Protein AF-A0A6L3SUK5-F1 (afdb_monomer_lite)

Sequence (302 aa):
MTASARHSASTTRTETTKRRVFPIEEVLRWAIRDELPKRRLDPSITQAPSLPSVHPMWGNGLFTRVDNWSREPGMPLALGECHPDAEVIEAEIRNLDAEALDLAPYQIGHGLGPQCEVERISRLVRRDVIAWLITYAKKGGRPDLGEHVMCEPALSANGKVTVWRTVSTLCGTDLHGKPLFITSDKVAVSKGDARDTGLFCKLHWTRNADDVAEDRARYAVWHAALAHLTERLSGLSSVEVRAPIAPATPWISQPTPPAALQRLIPANDTDLPPARHPAQRPRPRPASAVRHIDPATYPLVA

Radius of gyration: 35.48 Å; chains: 1; bounding box: 90×48×146 Å

Organism: NCBI:txid553447

Foldseek 3Di:
DDDDDDPDPPPPPPPQQDFAEDALLQVLLCLLAQFQVLPPDDDACLPPDPDPPQDVVNVVCPPPPPCPPPDDVPDPRPNDHGDPLSVVLRVCLVVDDLVPQDLPVQPLLVPQDPPAPLVVLLVVLSVCQSVLSSVCSNSVHAQDLDDDFDKDWDADPVRHRWKKAWDWDFPAADPVRHTDTDTDIDTDPDDDDPPPPGIDTDIDGPGHSNNSSNSSSNRLSNLSSSQVVLVVSCPRRRHNYDHHPDDNHPPVPPPPPPPDDPDPPPPPVVPDDPPPPPPPDPDPDPPDDPPPDDPVVDDPDD

pLDDT: mean 79.74, std 19.2, range [41.03, 98.19]

Structure (mmCIF, N/CA/C/O backbone):
data_AF-A0A6L3SUK5-F1
#
_entry.id   AF-A0A6L3SUK5-F1
#
loop_
_atom_site.group_PDB
_atom_site.id
_atom_site.type_symbol
_atom_site.label_atom_id
_atom_site.label_alt_id
_atom_site.label_comp_id
_atom_site.label_asym_id
_atom_site.label_entity_id
_atom_site.label_seq_id
_atom_site.pdbx_PDB_ins_code
_atom_site.Cartn_x
_atom_site.Cartn_y
_atom_site.Cartn_z
_atom_site.occupancy
_atom_site.B_iso_or_equiv
_atom_site.auth_seq_id
_atom_site.auth_comp_id
_atom_site.auth_asym_id
_atom_site.auth_atom_id
_atom_site.pdbx_PDB_model_num
ATOM 1 N N . MET A 1 1 ? -35.930 -4.548 70.909 1.00 49.59 1 MET A N 1
ATOM 2 C CA . MET A 1 1 ? -36.029 -3.488 69.884 1.00 49.59 1 MET A CA 1
ATOM 3 C C . MET A 1 1 ? -34.967 -3.756 68.828 1.00 49.59 1 MET A C 1
ATOM 5 O O . MET A 1 1 ? -33.811 -3.428 69.044 1.00 49.59 1 MET A O 1
ATOM 9 N N . THR A 1 2 ? -35.325 -4.445 67.748 1.00 47.69 2 THR A N 1
ATOM 10 C CA . THR A 1 2 ? -34.415 -4.842 66.661 1.00 47.69 2 THR A CA 1
ATOM 11 C C . THR A 1 2 ? -34.837 -4.104 65.394 1.00 47.69 2 THR A C 1
ATOM 13 O O . THR A 1 2 ? -35.912 -4.346 64.851 1.00 47.69 2 THR A O 1
ATOM 16 N N . ALA A 1 3 ? -34.022 -3.138 64.970 1.00 51.78 3 ALA A N 1
ATOM 17 C CA . ALA A 1 3 ? -34.269 -2.335 63.780 1.00 51.78 3 ALA A CA 1
ATOM 18 C C . ALA A 1 3 ? -33.942 -3.158 62.525 1.00 51.78 3 ALA A C 1
ATOM 20 O O . ALA A 1 3 ? -32.798 -3.544 62.296 1.00 51.78 3 ALA A O 1
ATOM 21 N N . SER A 1 4 ? -34.971 -3.453 61.733 1.00 54.56 4 SER A N 1
ATOM 22 C CA . SER A 1 4 ? -34.876 -4.185 60.472 1.00 54.56 4 SER A CA 1
ATOM 23 C C . SER A 1 4 ? -34.522 -3.206 59.347 1.00 54.56 4 SER A C 1
ATOM 25 O O . SER A 1 4 ? -35.331 -2.353 58.976 1.00 54.56 4 SER A O 1
ATOM 27 N N . ALA A 1 5 ? -33.289 -3.286 58.845 1.00 63.47 5 ALA A N 1
ATOM 28 C CA . ALA A 1 5 ? -32.809 -2.475 57.732 1.00 63.47 5 ALA A CA 1
ATOM 29 C C . ALA A 1 5 ? -33.405 -2.994 56.414 1.00 63.47 5 ALA A C 1
ATOM 31 O O . ALA A 1 5 ? -33.097 -4.097 55.966 1.00 63.47 5 ALA A O 1
ATOM 32 N N . ARG A 1 6 ? -34.276 -2.197 55.787 1.00 57.47 6 ARG A N 1
ATOM 33 C CA . ARG A 1 6 ? -34.819 -2.479 54.453 1.00 57.47 6 ARG A CA 1
ATOM 34 C C . ARG A 1 6 ? -33.736 -2.203 53.412 1.00 57.47 6 ARG A C 1
ATOM 36 O O . ARG A 1 6 ? -33.356 -1.054 53.205 1.00 57.47 6 ARG A O 1
ATOM 43 N N . HIS A 1 7 ? -33.241 -3.250 52.762 1.00 60.38 7 HIS A N 1
ATOM 44 C CA . HIS A 1 7 ? -32.399 -3.117 51.580 1.00 60.38 7 HIS A CA 1
ATOM 45 C C . HIS A 1 7 ? -33.249 -2.615 50.410 1.00 60.38 7 HIS A C 1
ATOM 47 O O . HIS A 1 7 ? -34.058 -3.351 49.848 1.00 60.38 7 HIS A O 1
ATOM 53 N N . SER A 1 8 ? -33.082 -1.339 50.065 1.00 66.50 8 SER A N 1
ATOM 54 C CA . SER A 1 8 ? -33.604 -0.763 48.829 1.00 66.50 8 SER A CA 1
ATOM 55 C C . SER A 1 8 ? -32.877 -1.403 47.648 1.00 66.50 8 SER A C 1
ATOM 57 O O . SER A 1 8 ? -31.735 -1.058 47.350 1.00 66.50 8 SER A O 1
ATOM 59 N N . ALA A 1 9 ? -33.531 -2.361 46.993 1.00 59.72 9 ALA A N 1
ATOM 60 C CA . ALA A 1 9 ? -33.071 -2.933 45.738 1.00 59.72 9 ALA A CA 1
ATOM 61 C C . ALA A 1 9 ? -33.154 -1.856 44.645 1.00 59.72 9 ALA A C 1
ATOM 63 O O . ALA A 1 9 ? -34.213 -1.614 44.062 1.00 59.72 9 ALA A O 1
ATOM 64 N N . SER A 1 10 ? -32.037 -1.166 44.408 1.00 63.09 10 SER A N 1
ATOM 65 C CA . SER A 1 10 ? -31.899 -0.239 43.289 1.00 63.09 10 SER A CA 1
ATOM 66 C C . SER A 1 10 ? -31.970 -1.054 42.001 1.00 63.09 10 SER A C 1
ATOM 68 O O . SER A 1 10 ? -31.046 -1.787 41.658 1.00 63.09 10 SER A O 1
ATOM 70 N N . THR A 1 11 ? -33.120 -0.997 41.335 1.00 57.16 11 THR A N 1
ATOM 71 C CA . THR A 1 11 ? -33.337 -1.665 40.053 1.00 57.16 11 THR A CA 1
ATOM 72 C C . THR A 1 11 ? -32.641 -0.823 38.990 1.00 57.16 11 THR A C 1
ATOM 74 O O . THR A 1 11 ? -33.229 0.099 38.429 1.00 57.16 11 THR A O 1
ATOM 77 N N . THR A 1 12 ? -31.354 -1.082 38.760 1.00 61.41 12 THR A N 1
ATOM 78 C CA . THR A 1 12 ? -30.605 -0.515 37.638 1.00 61.41 12 THR A CA 1
ATOM 79 C C . THR A 1 12 ? -31.211 -1.048 36.348 1.00 61.41 12 THR A C 1
ATOM 81 O O . THR A 1 12 ? -30.966 -2.174 35.923 1.00 61.41 12 THR A O 1
ATOM 84 N N . ARG A 1 13 ? -32.070 -0.228 35.741 1.00 51.50 13 ARG A N 1
ATOM 85 C CA . ARG A 1 13 ? -32.625 -0.457 34.414 1.00 51.50 13 ARG A CA 1
ATOM 86 C C . ARG A 1 13 ? -31.457 -0.446 33.429 1.00 51.50 13 ARG A C 1
ATOM 88 O O . ARG A 1 13 ? -30.906 0.609 33.134 1.00 51.50 13 ARG A O 1
ATOM 95 N N . THR A 1 14 ? -31.053 -1.624 32.969 1.00 58.78 14 THR A N 1
ATOM 96 C CA . THR A 1 14 ? -30.101 -1.810 31.874 1.00 58.78 14 THR A CA 1
ATOM 97 C C . THR A 1 14 ? -30.745 -1.289 30.594 1.00 58.78 14 THR A C 1
ATOM 99 O O . THR A 1 14 ? -31.379 -2.027 29.842 1.00 58.78 14 THR A O 1
ATOM 102 N N . GLU A 1 15 ? -30.639 0.018 30.361 1.00 68.38 15 GLU A N 1
ATOM 103 C CA . GLU A 1 15 ? -30.854 0.576 29.033 1.00 68.38 15 GLU A CA 1
ATOM 104 C C . GLU A 1 15 ? -29.793 -0.025 28.116 1.00 68.38 15 GLU A C 1
ATOM 106 O O . GLU A 1 15 ? -28.606 0.279 28.206 1.00 68.38 15 GLU A O 1
ATOM 111 N N . THR A 1 16 ? -30.216 -0.947 27.257 1.00 72.00 16 THR A N 1
ATOM 112 C CA . THR A 1 16 ? -29.377 -1.479 26.192 1.00 72.00 16 THR A CA 1
ATOM 113 C C . THR A 1 16 ? -29.180 -0.369 25.170 1.00 72.00 16 THR A C 1
ATOM 115 O O . THR A 1 16 ? -29.985 -0.206 24.248 1.00 72.00 16 THR A O 1
ATOM 118 N N . THR A 1 17 ? -28.144 0.442 25.359 1.00 78.31 17 THR A N 1
ATOM 119 C CA . THR A 1 17 ? -27.758 1.475 24.403 1.00 78.31 17 THR A CA 1
ATOM 120 C C . THR A 1 17 ? -27.500 0.796 23.063 1.00 78.31 17 THR A C 1
ATOM 122 O O . THR A 1 17 ? -26.652 -0.089 22.951 1.00 78.31 17 THR A O 1
ATOM 125 N N . LYS A 1 18 ? -28.276 1.161 22.040 1.00 88.56 18 LYS A N 1
ATOM 126 C CA . LYS A 1 18 ? -28.122 0.609 20.693 1.00 88.56 18 LYS A CA 1
ATOM 127 C C . LYS A 1 18 ? -26.699 0.897 20.200 1.00 88.56 18 LYS A C 1
ATOM 129 O O . LYS A 1 18 ? -26.328 2.066 20.080 1.00 88.56 18 LYS A O 1
ATOM 134 N N . ARG A 1 19 ? -25.921 -0.155 19.916 1.00 93.12 19 ARG A N 1
ATOM 135 C CA . ARG A 1 19 ? -24.557 -0.020 19.385 1.00 93.12 19 ARG A CA 1
ATOM 136 C C . ARG A 1 19 ? -24.587 0.663 18.023 1.00 93.12 19 ARG A C 1
ATOM 138 O O . ARG A 1 19 ? -25.469 0.402 17.199 1.00 93.12 19 ARG A O 1
ATOM 145 N N . ARG A 1 20 ? -23.636 1.566 17.798 1.00 94.38 20 ARG A N 1
ATOM 146 C CA . ARG A 1 20 ? -23.445 2.208 16.495 1.00 94.38 20 ARG A CA 1
ATOM 147 C C . ARG A 1 20 ? -22.664 1.256 15.610 1.00 94.38 20 ARG A C 1
ATOM 149 O O . ARG A 1 20 ? -21.644 0.736 16.037 1.00 94.38 20 ARG A O 1
ATOM 156 N N . VAL A 1 21 ? -23.136 1.037 14.395 1.00 96.44 21 VAL A N 1
ATOM 157 C CA . VAL A 1 21 ? -22.502 0.099 13.473 1.00 96.44 21 VAL A CA 1
ATOM 158 C C . VAL A 1 21 ? -21.627 0.883 12.510 1.00 96.44 21 VAL A C 1
ATOM 160 O O . VAL A 1 21 ? -22.149 1.713 11.767 1.00 96.44 21 VAL A O 1
ATOM 163 N N . PHE A 1 22 ? -20.322 0.622 12.524 1.00 96.44 22 PHE A N 1
ATOM 164 C CA . PHE A 1 22 ? -19.349 1.324 11.692 1.00 96.44 22 PHE A CA 1
ATOM 165 C C . PHE A 1 22 ? -18.404 0.338 10.992 1.00 96.44 22 PHE A C 1
ATOM 167 O O . PHE A 1 22 ? -18.032 -0.682 11.575 1.00 96.44 22 PHE A O 1
ATOM 174 N N . PRO A 1 23 ? -17.988 0.622 9.750 1.00 97.38 23 PRO A N 1
ATOM 175 C CA . PRO A 1 23 ? -16.886 -0.091 9.114 1.00 97.38 23 PRO A CA 1
ATOM 176 C C . PRO A 1 23 ? -15.566 0.200 9.839 1.00 97.38 23 PRO A C 1
ATOM 178 O O . PRO A 1 23 ? -15.361 1.309 10.340 1.00 97.38 23 PRO A O 1
ATOM 181 N N . ILE A 1 24 ? -14.663 -0.783 9.889 1.00 97.88 24 ILE A N 1
ATOM 182 C CA . ILE A 1 24 ? -13.388 -0.684 10.616 1.00 97.88 24 ILE A CA 1
ATOM 183 C C . ILE A 1 24 ? -12.578 0.570 10.252 1.00 97.88 24 ILE A C 1
ATOM 185 O O . ILE A 1 24 ? -11.989 1.186 11.137 1.00 97.88 24 ILE A O 1
ATOM 189 N N . GLU A 1 25 ? -12.589 1.023 8.995 1.00 97.25 25 GLU A N 1
ATOM 190 C CA . GLU A 1 25 ? -11.879 2.243 8.593 1.00 97.25 25 GLU A CA 1
ATOM 191 C C . GLU A 1 25 ? -12.405 3.496 9.314 1.00 97.25 25 GLU A C 1
ATOM 193 O O . GLU A 1 25 ? -11.621 4.347 9.743 1.00 97.25 25 GLU A O 1
ATOM 198 N N . GLU A 1 26 ? -13.725 3.606 9.478 1.00 96.62 26 GLU A N 1
ATOM 199 C CA . GLU A 1 26 ? -14.362 4.715 10.196 1.00 96.62 26 GLU A CA 1
ATOM 200 C C . GLU A 1 26 ? -14.137 4.607 11.703 1.00 96.62 26 GLU A C 1
ATOM 202 O O . GLU A 1 26 ? -13.882 5.623 12.350 1.00 96.62 26 GLU A O 1
ATOM 207 N N . VAL A 1 27 ? -14.152 3.386 12.248 1.00 97.62 27 VAL A N 1
ATOM 208 C CA . VAL A 1 27 ? -13.848 3.118 13.662 1.00 97.62 27 VAL A CA 1
ATOM 209 C C . VAL A 1 27 ? -12.426 3.551 14.001 1.00 97.62 27 VAL A C 1
ATOM 211 O O . VAL A 1 27 ? -12.224 4.295 14.962 1.00 97.62 27 VAL A O 1
ATOM 214 N N . LEU A 1 28 ? -11.442 3.153 13.189 1.00 97.12 28 LEU A N 1
ATOM 215 C CA . LEU A 1 28 ? -10.050 3.557 13.385 1.00 97.12 28 LEU A CA 1
ATOM 216 C C . LEU A 1 28 ? -9.871 5.065 13.225 1.00 97.12 28 LEU A C 1
ATOM 218 O O . LEU A 1 28 ? -9.161 5.680 14.019 1.00 97.12 28 LEU A O 1
ATOM 222 N N . ARG A 1 29 ? -10.524 5.680 12.231 1.00 95.56 29 ARG A N 1
ATOM 223 C CA . ARG A 1 29 ? -10.490 7.136 12.040 1.00 95.56 29 ARG A CA 1
ATOM 224 C C . ARG A 1 29 ? -11.039 7.869 13.261 1.00 95.56 29 ARG A C 1
ATOM 226 O O . ARG A 1 29 ? -10.370 8.768 13.761 1.00 95.56 29 ARG A O 1
ATOM 233 N N . TRP A 1 30 ? -12.217 7.480 13.743 1.00 95.31 30 TRP A N 1
ATOM 234 C CA . TRP A 1 30 ? -12.836 8.057 14.936 1.00 95.31 30 TRP A CA 1
ATOM 235 C C . TRP A 1 30 ? -11.928 7.898 16.161 1.00 95.31 30 TRP A C 1
ATOM 237 O O . TRP A 1 30 ? -11.586 8.890 16.803 1.00 95.31 30 TRP A O 1
ATOM 247 N N . ALA A 1 31 ? -11.455 6.681 16.436 1.00 95.62 31 ALA A N 1
ATOM 248 C CA . ALA A 1 31 ? -10.598 6.422 17.586 1.00 95.62 31 ALA A CA 1
ATOM 249 C C . ALA A 1 31 ? -9.299 7.243 17.519 1.00 95.62 31 ALA A C 1
ATOM 251 O O . ALA A 1 31 ? -8.983 7.988 18.442 1.00 95.62 31 ALA A O 1
ATOM 252 N N . ILE A 1 32 ? -8.565 7.172 16.407 1.00 94.12 32 ILE A N 1
ATOM 253 C CA . ILE A 1 32 ? -7.221 7.757 16.287 1.00 94.12 32 ILE A CA 1
ATOM 254 C C . ILE A 1 32 ? -7.248 9.279 16.158 1.00 94.12 32 ILE A C 1
ATOM 256 O O . ILE A 1 32 ? -6.375 9.960 16.703 1.00 94.12 32 ILE A O 1
ATOM 260 N N . ARG A 1 33 ? -8.200 9.823 15.399 1.00 90.50 33 ARG A N 1
ATOM 261 C CA . ARG A 1 33 ? -8.249 11.256 15.096 1.00 90.50 33 ARG A CA 1
ATOM 262 C C . ARG A 1 33 ? -9.078 12.033 16.109 1.00 90.50 33 ARG A C 1
ATOM 264 O O . ARG A 1 33 ? -8.707 13.157 16.447 1.00 90.50 33 ARG A O 1
ATOM 271 N N . ASP A 1 34 ? -10.183 11.454 16.569 1.00 90.81 34 ASP A N 1
ATOM 272 C CA . ASP A 1 34 ? -11.200 12.196 17.306 1.00 90.81 34 ASP A CA 1
ATOM 273 C C . ASP A 1 34 ? -11.149 11.885 18.815 1.00 90.81 34 ASP A C 1
ATOM 275 O O . ASP A 1 34 ? -11.251 12.820 19.609 1.00 90.81 34 ASP A O 1
ATOM 279 N N . GLU A 1 35 ? -10.915 10.630 19.228 1.00 93.94 35 GLU A N 1
ATOM 280 C CA . GLU A 1 35 ? -10.941 10.212 20.646 1.00 93.94 35 GLU A CA 1
ATOM 281 C C . GLU A 1 35 ? -9.579 10.201 21.349 1.00 93.94 35 GLU A C 1
ATOM 283 O O . GLU A 1 35 ? -9.418 10.872 22.368 1.00 93.94 35 GLU A O 1
ATOM 288 N N . LEU A 1 36 ? -8.581 9.486 20.819 1.00 92.69 36 LEU A N 1
ATOM 289 C CA . LEU A 1 36 ? -7.276 9.325 21.473 1.00 92.69 36 LEU A CA 1
ATOM 290 C C . LEU A 1 36 ? -6.576 10.656 21.802 1.00 92.69 36 LEU A C 1
ATOM 292 O O . LEU A 1 36 ? -5.986 10.755 22.879 1.00 92.69 36 LEU A O 1
ATOM 296 N N . PRO A 1 37 ? -6.654 11.719 20.970 1.00 90.12 37 PRO A N 1
ATOM 297 C CA . PRO A 1 37 ? -6.050 13.005 21.316 1.00 90.12 37 PRO A CA 1
ATOM 298 C C . PRO A 1 37 ? -6.642 13.676 22.563 1.00 90.12 37 PRO A C 1
ATOM 300 O O . PRO A 1 37 ? -6.032 14.602 23.094 1.00 90.12 37 PRO A O 1
ATOM 303 N N . LYS A 1 38 ? -7.817 13.245 23.045 1.00 88.38 38 LYS A N 1
ATOM 304 C CA . LYS A 1 38 ? -8.422 13.771 24.279 1.00 88.38 38 LYS A CA 1
ATOM 305 C C . LYS A 1 38 ? -7.632 13.359 25.532 1.00 88.38 38 LYS A C 1
ATOM 307 O O . LYS A 1 38 ? -7.692 14.049 26.550 1.00 88.38 38 LYS A O 1
ATOM 312 N N . ARG A 1 39 ? -6.833 12.285 25.455 1.00 87.31 39 ARG A N 1
ATOM 313 C CA . ARG A 1 39 ? -5.979 11.780 26.540 1.00 87.31 39 ARG A CA 1
ATOM 314 C C . ARG A 1 39 ? -4.805 12.740 26.785 1.00 87.31 39 ARG A C 1
ATOM 316 O O . ARG A 1 39 ? -3.790 12.697 26.103 1.00 87.31 39 ARG A O 1
ATOM 323 N N . ARG A 1 40 ? -4.948 13.645 27.759 1.00 66.50 40 ARG A N 1
ATOM 324 C CA . ARG A 1 40 ? -4.001 14.753 28.011 1.00 66.50 40 ARG A CA 1
ATOM 325 C C . ARG A 1 40 ? -2.619 14.353 28.560 1.00 66.50 40 ARG A C 1
ATOM 327 O O . ARG A 1 40 ? -1.753 15.220 28.598 1.00 66.50 40 ARG A O 1
ATOM 334 N N . LEU A 1 41 ? -2.414 13.119 29.031 1.00 69.62 41 LEU A N 1
ATOM 335 C CA . LEU A 1 41 ? -1.264 12.792 29.896 1.00 69.62 41 LEU A CA 1
ATOM 336 C C . LEU A 1 41 ? -0.421 11.578 29.480 1.00 69.62 41 LEU A C 1
ATOM 338 O O . LEU A 1 41 ? 0.691 11.452 29.982 1.00 69.62 41 LEU A O 1
ATOM 342 N N . ASP A 1 42 ? -0.885 10.726 28.564 1.00 69.00 42 ASP A N 1
ATOM 343 C CA . ASP A 1 42 ? -0.140 9.523 28.172 1.00 69.00 42 ASP A CA 1
ATOM 344 C C . ASP A 1 42 ? 0.518 9.674 26.794 1.00 69.00 42 ASP A C 1
ATOM 346 O O . ASP A 1 42 ? -0.066 10.300 25.902 1.00 69.00 42 ASP A O 1
ATOM 350 N N . PRO A 1 43 ? 1.712 9.085 26.581 1.00 68.19 43 PRO A N 1
ATOM 351 C CA . PRO A 1 43 ? 2.315 9.010 25.259 1.00 68.19 43 PRO A CA 1
ATOM 352 C C . PRO A 1 43 ? 1.392 8.194 24.348 1.00 68.19 43 PRO A C 1
ATOM 354 O O . PRO A 1 43 ? 1.244 6.975 24.484 1.00 68.19 43 PRO A O 1
ATOM 357 N N . SER A 1 44 ? 0.714 8.892 23.441 1.00 67.56 44 SER A N 1
ATOM 358 C CA . SER A 1 44 ? -0.204 8.273 22.495 1.00 67.56 44 SER A CA 1
ATOM 359 C C . SER A 1 44 ? 0.572 7.472 21.453 1.00 67.56 44 SER A C 1
ATOM 361 O O . SER A 1 44 ? 1.659 7.862 21.021 1.00 67.56 44 SER A O 1
ATOM 363 N N . ILE A 1 45 ? -0.036 6.399 20.942 1.00 74.81 45 ILE A N 1
ATOM 364 C CA . ILE A 1 45 ? 0.495 5.664 19.783 1.00 74.81 45 ILE A CA 1
ATOM 365 C C . ILE A 1 45 ? 0.670 6.587 18.568 1.00 74.81 45 ILE A C 1
ATOM 367 O O . ILE A 1 45 ? 1.456 6.327 17.664 1.00 74.81 45 ILE A O 1
ATOM 371 N N . THR A 1 46 ? -0.049 7.712 18.543 1.00 63.91 46 THR A N 1
ATOM 372 C CA . THR A 1 46 ? 0.043 8.706 17.478 1.00 63.91 46 THR A CA 1
ATOM 373 C C . THR A 1 46 ? 1.361 9.482 17.469 1.00 63.91 46 THR A C 1
ATOM 375 O O . THR A 1 46 ? 1.608 10.143 16.456 1.00 63.91 46 THR A O 1
ATOM 378 N N . GLN A 1 47 ? 2.188 9.366 18.520 1.00 66.75 47 GLN A N 1
ATOM 379 C CA . GLN A 1 47 ? 3.598 9.783 18.561 1.00 66.75 47 GLN A CA 1
ATOM 380 C C . GLN A 1 47 ? 4.562 8.705 18.033 1.00 66.75 47 GLN A C 1
ATOM 382 O O . GLN A 1 47 ? 5.766 8.812 18.267 1.00 66.75 47 GLN A O 1
ATOM 387 N N . ALA A 1 48 ? 4.056 7.665 17.352 1.00 55.91 48 ALA A N 1
ATOM 388 C CA . ALA A 1 48 ? 4.875 6.626 16.731 1.00 55.91 48 ALA A CA 1
ATOM 389 C C . ALA A 1 48 ? 6.119 7.221 16.044 1.00 55.91 48 ALA A C 1
ATOM 391 O O . ALA A 1 48 ? 6.017 8.292 15.430 1.00 55.91 48 ALA A O 1
ATOM 392 N N . PRO A 1 49 ? 7.281 6.546 16.147 1.00 53.62 49 PRO A N 1
ATOM 393 C CA . PRO A 1 49 ? 8.523 7.029 15.562 1.00 53.62 49 PRO A CA 1
ATOM 394 C C . PRO A 1 49 ? 8.281 7.348 14.090 1.00 53.62 49 PRO A C 1
ATOM 396 O O . PRO A 1 49 ? 7.689 6.544 13.368 1.00 53.62 49 PRO A O 1
ATOM 399 N N . SER A 1 50 ? 8.675 8.552 13.664 1.00 53.72 50 SER A N 1
ATOM 400 C CA . SER A 1 50 ? 8.511 8.970 12.274 1.00 53.72 50 SER A CA 1
ATOM 401 C C . SER A 1 50 ? 9.081 7.885 11.364 1.00 53.72 50 SER A C 1
ATOM 403 O O . SER A 1 50 ? 10.224 7.472 11.571 1.00 53.72 50 SER A O 1
ATOM 405 N N . LEU A 1 51 ? 8.296 7.428 10.384 1.00 55.69 51 LEU A N 1
ATOM 406 C CA . LEU A 1 51 ? 8.753 6.460 9.388 1.00 55.69 51 LEU A CA 1
ATOM 407 C C . LEU A 1 51 ? 10.126 6.905 8.846 1.00 55.69 51 LEU A C 1
ATOM 409 O O . LEU A 1 51 ? 10.238 8.047 8.393 1.00 55.69 51 LEU A O 1
ATOM 413 N N . PRO A 1 52 ? 11.167 6.051 8.878 1.00 50.72 52 PRO A N 1
ATOM 414 C CA . PRO A 1 52 ? 12.537 6.445 8.528 1.00 50.72 52 PRO A CA 1
ATOM 415 C C . PRO A 1 52 ? 12.687 6.897 7.066 1.00 50.72 52 PRO A C 1
ATOM 417 O O . PRO A 1 52 ? 13.664 7.554 6.718 1.00 50.72 52 PRO A O 1
ATOM 420 N N . SER A 1 53 ? 11.715 6.574 6.212 1.00 52.38 53 SER A N 1
ATOM 421 C CA . SER A 1 53 ? 11.655 6.958 4.800 1.00 52.38 53 SER A CA 1
ATOM 422 C C . SER A 1 53 ? 10.957 8.297 4.540 1.00 52.38 53 SER A C 1
ATOM 424 O O . SER A 1 53 ? 11.011 8.808 3.422 1.00 52.38 53 SER A O 1
ATOM 426 N N . VAL A 1 54 ? 10.311 8.897 5.545 1.00 49.59 54 VAL A N 1
ATOM 427 C CA . VAL A 1 54 ? 9.593 10.165 5.388 1.00 49.59 54 VAL A CA 1
ATOM 428 C C . VAL A 1 54 ? 10.466 11.286 5.938 1.00 49.59 54 VAL A C 1
ATOM 430 O O . VAL A 1 54 ? 10.570 11.484 7.146 1.00 49.59 54 VAL A O 1
ATOM 433 N N . HIS A 1 55 ? 11.107 12.032 5.035 1.00 46.91 55 HIS A N 1
ATOM 434 C CA . HIS A 1 55 ? 11.917 13.202 5.379 1.00 46.91 55 HIS A CA 1
ATOM 435 C C . HIS A 1 55 ? 11.132 14.132 6.333 1.00 46.91 55 HIS A C 1
ATOM 437 O O . HIS A 1 55 ? 9.953 14.381 6.080 1.00 46.91 55 HIS A O 1
ATOM 443 N N . PRO A 1 56 ? 11.731 14.703 7.396 1.00 52.06 56 PRO A N 1
ATOM 444 C CA . PRO A 1 56 ? 11.004 15.465 8.424 1.00 52.06 56 PRO A CA 1
ATOM 445 C C . PRO A 1 56 ? 10.174 16.647 7.884 1.00 52.06 56 PRO A C 1
ATOM 447 O O . PRO A 1 56 ? 9.129 16.972 8.441 1.00 52.06 56 PRO A O 1
ATOM 450 N N . MET A 1 57 ? 10.555 17.237 6.741 1.00 45.59 57 MET A N 1
ATOM 451 C CA . MET A 1 57 ? 9.707 18.220 6.031 1.00 45.59 57 MET A CA 1
ATOM 452 C C . MET A 1 57 ? 8.343 17.664 5.577 1.00 45.59 57 MET A C 1
ATOM 454 O O . MET A 1 57 ? 7.369 18.406 5.506 1.00 45.59 57 MET A O 1
ATOM 458 N N . TRP A 1 58 ? 8.266 16.371 5.269 1.00 52.34 58 TRP A N 1
ATOM 459 C CA . TRP A 1 58 ? 7.049 15.663 4.863 1.00 52.34 58 TRP A CA 1
ATOM 460 C C . TRP A 1 58 ? 6.305 15.085 6.074 1.00 52.34 58 TRP A C 1
ATOM 462 O O . TRP A 1 58 ? 5.085 14.944 6.025 1.00 52.34 58 TRP A O 1
ATOM 472 N N . GLY A 1 59 ? 7.018 14.825 7.178 1.00 49.00 59 GLY A N 1
ATOM 473 C CA . GLY A 1 59 ? 6.430 14.464 8.473 1.00 49.00 59 GLY A CA 1
ATOM 474 C C . GLY A 1 59 ? 5.624 15.600 9.117 1.00 49.00 59 GLY A C 1
ATOM 475 O O . GLY A 1 59 ? 4.625 15.334 9.779 1.00 49.00 59 GLY A O 1
ATOM 476 N N . ASN A 1 60 ? 5.996 16.860 8.848 1.00 45.19 60 ASN A N 1
ATOM 477 C CA . ASN A 1 60 ? 5.356 18.055 9.417 1.00 45.19 60 ASN A CA 1
ATOM 478 C C . ASN A 1 60 ? 4.346 18.764 8.488 1.00 45.19 60 ASN A C 1
ATOM 480 O O . ASN A 1 60 ? 3.969 19.905 8.743 1.00 45.19 60 ASN A O 1
ATOM 484 N N . GLY A 1 61 ? 3.853 18.099 7.439 1.00 45.84 61 GLY A N 1
ATOM 485 C CA . GLY A 1 61 ? 2.597 18.506 6.798 1.00 45.84 61 GLY A CA 1
ATOM 486 C C . GLY A 1 61 ? 2.648 19.628 5.751 1.00 45.84 61 GLY A C 1
ATOM 487 O O . GLY A 1 61 ? 1.626 20.260 5.505 1.00 45.84 61 GLY A O 1
ATOM 488 N N . LEU A 1 62 ? 3.782 19.856 5.078 1.00 43.50 62 LEU A N 1
ATOM 489 C CA . LEU A 1 62 ? 3.883 20.865 4.002 1.00 43.50 62 LEU A CA 1
ATOM 490 C C . LEU A 1 62 ? 3.179 20.483 2.680 1.00 43.50 62 LEU A C 1
ATOM 492 O O . LEU A 1 62 ? 2.913 21.361 1.866 1.00 43.50 62 LEU A O 1
ATOM 496 N N . PHE A 1 63 ? 2.833 19.206 2.473 1.00 41.78 63 PHE A N 1
ATOM 497 C CA . PHE A 1 63 ? 2.096 18.733 1.282 1.00 41.78 63 PHE A CA 1
ATOM 498 C C . PHE A 1 63 ? 0.891 17.844 1.591 1.00 41.78 63 PHE A C 1
ATOM 500 O O . PHE A 1 63 ? 0.147 17.462 0.688 1.00 41.78 63 PHE A O 1
ATOM 507 N N . THR A 1 64 ? 0.633 17.535 2.862 1.00 43.59 64 THR A N 1
ATOM 508 C CA . THR A 1 64 ? -0.734 17.188 3.238 1.00 43.59 64 THR A CA 1
ATOM 509 C C . THR A 1 64 ? -1.526 18.470 3.092 1.00 43.59 64 THR A C 1
ATOM 511 O O . THR A 1 64 ? -1.219 19.440 3.782 1.00 43.59 64 THR A O 1
ATOM 514 N N . ARG A 1 65 ? -2.510 18.487 2.184 1.00 41.91 65 ARG A N 1
ATOM 515 C CA . ARG A 1 65 ? -3.594 19.473 2.200 1.00 41.91 65 ARG A CA 1
ATOM 516 C C . ARG A 1 65 ? -3.888 19.765 3.669 1.00 41.91 65 ARG A C 1
ATOM 518 O O . ARG A 1 65 ? -4.164 18.820 4.411 1.00 41.91 65 ARG A O 1
ATOM 525 N N . VAL A 1 66 ? -3.696 21.012 4.108 1.00 44.28 66 VAL A N 1
ATOM 526 C CA . VAL A 1 66 ? -4.146 21.434 5.435 1.00 44.28 66 VAL A CA 1
ATOM 527 C C . VAL A 1 66 ? -5.649 21.260 5.371 1.00 44.28 66 VAL A C 1
ATOM 529 O O . VAL A 1 66 ? -6.373 22.098 4.834 1.00 44.28 66 VAL A O 1
ATOM 532 N N . ASP A 1 67 ? -6.090 20.078 5.775 1.00 42.62 67 ASP A N 1
ATOM 533 C CA . ASP A 1 67 ? -7.481 19.710 5.779 1.00 42.62 67 ASP A CA 1
ATOM 534 C C . ASP A 1 67 ? -8.090 20.504 6.923 1.00 42.62 67 ASP A C 1
ATOM 536 O O . ASP A 1 67 ? -8.192 20.050 8.060 1.00 42.62 67 ASP A O 1
ATOM 540 N N . ASN A 1 68 ? -8.529 21.718 6.593 1.00 44.06 68 ASN A N 1
ATOM 541 C CA . ASN A 1 68 ? -9.451 22.538 7.374 1.00 44.06 68 ASN A CA 1
ATOM 542 C C . ASN A 1 68 ? -10.830 21.847 7.527 1.00 44.06 68 ASN A C 1
ATOM 544 O O . ASN A 1 68 ? -11.842 22.513 7.716 1.00 44.06 68 ASN A O 1
ATOM 548 N N . TRP A 1 69 ? -10.909 20.516 7.407 1.00 45.44 69 TRP A N 1
ATOM 549 C CA . TRP A 1 69 ? -12.147 19.783 7.157 1.00 45.44 69 TRP A CA 1
ATOM 550 C C . TRP A 1 69 ? -12.838 19.198 8.383 1.00 45.44 69 TRP A C 1
ATOM 552 O O . TRP A 1 69 ? -13.859 18.536 8.220 1.00 45.44 69 TRP A O 1
ATOM 562 N N . SER A 1 70 ? -12.381 19.461 9.610 1.00 42.78 70 SER A N 1
ATOM 563 C CA . SER A 1 70 ? -13.215 19.125 10.778 1.00 42.78 70 SER A CA 1
ATOM 564 C C . SER A 1 70 ? -12.876 19.839 12.082 1.00 42.78 70 SER A C 1
ATOM 566 O O . SER A 1 70 ? -13.107 19.263 13.142 1.00 42.78 70 SER A O 1
ATOM 568 N N . ARG A 1 71 ? -12.356 21.069 12.053 1.00 49.72 71 ARG A N 1
ATOM 569 C CA . ARG A 1 71 ? -12.440 21.972 13.211 1.00 49.72 71 ARG A CA 1
ATOM 570 C C . ARG A 1 71 ? -12.592 23.391 12.704 1.00 49.72 71 ARG A C 1
ATOM 572 O O . ARG A 1 71 ? -11.758 23.843 11.926 1.00 49.72 71 ARG A O 1
ATOM 579 N N . GLU A 1 72 ? -13.640 24.083 13.144 1.00 43.22 72 GLU A N 1
ATOM 580 C CA . GLU A 1 72 ? -13.649 25.540 13.063 1.00 43.22 72 GLU A CA 1
ATOM 581 C C . GLU A 1 72 ? -12.330 26.043 13.672 1.00 43.22 72 GLU A C 1
ATOM 583 O O . GLU A 1 72 ? -11.986 25.616 14.785 1.00 43.22 72 GLU A O 1
ATOM 588 N N . PRO A 1 73 ? -11.553 26.876 12.958 1.00 43.56 73 PRO A N 1
ATOM 589 C CA . PRO A 1 73 ? -10.348 27.479 13.506 1.00 43.56 73 PRO A CA 1
ATOM 590 C C . PRO A 1 73 ? -10.714 28.224 14.798 1.00 43.56 73 PRO A C 1
ATOM 592 O O . PRO A 1 73 ? -11.323 29.286 14.747 1.00 43.56 73 PRO A O 1
ATOM 595 N 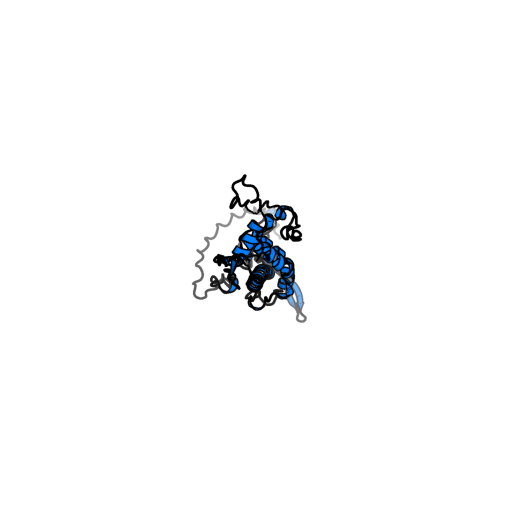N . GLY A 1 74 ? -10.408 27.635 15.960 1.00 52.22 74 GLY A N 1
ATOM 596 C CA . GLY A 1 74 ? -10.758 28.194 17.272 1.00 52.22 74 GLY A CA 1
ATOM 597 C C . GLY A 1 74 ? -11.504 27.261 18.232 1.00 52.22 74 GLY A C 1
ATOM 598 O O . GLY A 1 74 ? -11.558 27.569 19.419 1.00 52.22 74 GLY A O 1
ATOM 599 N N . MET A 1 75 ? -12.020 26.108 17.790 1.00 48.09 75 MET A N 1
ATOM 600 C CA . MET A 1 75 ? -12.591 25.127 18.723 1.00 48.09 75 MET A CA 1
ATOM 601 C C . MET A 1 75 ? -11.468 24.306 19.384 1.00 48.09 75 MET A C 1
ATOM 603 O O . MET A 1 75 ? -10.736 23.604 18.671 1.00 48.09 75 MET A O 1
ATOM 607 N N . PRO A 1 76 ? -11.287 24.375 20.722 1.00 56.56 76 PRO A N 1
ATOM 608 C CA . PRO A 1 76 ? -10.265 23.588 21.408 1.00 56.56 76 PRO A CA 1
ATOM 609 C C . PRO A 1 76 ? -10.473 22.092 21.133 1.00 56.56 76 PRO A C 1
ATOM 611 O O . PRO A 1 76 ? -11.589 21.664 20.831 1.00 56.56 76 PRO A O 1
ATOM 614 N N . LEU A 1 77 ? -9.403 21.282 21.243 1.00 61.47 77 LEU A N 1
ATOM 615 C CA . LEU A 1 77 ? -9.546 19.821 21.363 1.00 61.47 77 LEU A CA 1
ATOM 616 C C . LEU A 1 77 ? -10.725 19.556 22.293 1.00 61.47 77 LEU A C 1
ATOM 618 O O . LEU A 1 77 ? -10.722 20.133 23.375 1.00 61.47 77 LEU A O 1
ATOM 622 N N . ALA A 1 78 ? -11.715 18.762 21.871 1.00 59.69 78 ALA A N 1
ATOM 623 C CA . ALA A 1 78 ? -12.850 18.420 22.719 1.00 59.69 78 ALA A CA 1
ATOM 624 C C . ALA A 1 78 ? -12.298 17.937 24.065 1.00 59.69 78 ALA A C 1
ATOM 626 O O . ALA A 1 78 ? -11.691 16.872 24.153 1.00 59.69 78 ALA A O 1
ATOM 627 N N . LEU A 1 79 ? -12.388 18.803 25.071 1.00 73.12 79 LEU A N 1
ATOM 628 C CA . LEU A 1 79 ? -11.782 18.574 26.367 1.00 73.12 79 LEU A CA 1
ATOM 629 C C . LEU A 1 79 ? -12.643 17.531 27.059 1.00 73.12 79 LEU A C 1
ATOM 631 O O . LEU A 1 79 ? -13.828 17.764 27.276 1.00 73.12 79 LEU A O 1
ATOM 635 N N . GLY A 1 80 ? -12.069 16.371 27.352 1.00 84.19 80 GLY A N 1
ATOM 636 C CA . GLY A 1 80 ? -12.801 15.277 27.968 1.00 84.19 80 GLY A CA 1
ATOM 637 C C . GLY A 1 80 ? -11.943 14.036 28.135 1.00 84.19 80 GLY A C 1
ATOM 638 O O . GLY A 1 80 ? -10.801 13.987 27.682 1.00 84.19 80 GLY A O 1
ATOM 639 N N . GLU A 1 81 ? -12.512 13.045 28.806 1.00 89.12 81 GLU A N 1
ATOM 640 C CA . GLU A 1 81 ? -11.928 11.713 28.910 1.00 89.12 81 GLU A CA 1
ATOM 641 C C . GLU A 1 81 ? -12.028 10.997 27.553 1.00 89.12 81 GLU A C 1
ATOM 643 O O . GLU A 1 81 ? -12.972 11.212 26.784 1.00 89.12 81 GLU A O 1
ATOM 648 N N . CYS A 1 82 ? -11.019 10.185 27.232 1.00 93.81 82 CYS A N 1
ATOM 649 C CA . CYS A 1 82 ? -11.035 9.350 26.036 1.00 93.81 82 CYS A CA 1
ATOM 650 C C . CYS A 1 82 ? -12.146 8.301 26.164 1.00 93.81 82 CYS A C 1
ATOM 652 O O . CYS A 1 82 ? -12.355 7.741 27.239 1.00 93.81 82 CYS A O 1
ATOM 654 N N . HIS A 1 83 ? -12.858 8.010 25.074 1.00 94.50 83 HIS A N 1
ATOM 655 C CA . HIS A 1 83 ? -13.839 6.930 25.090 1.00 94.50 83 HIS A CA 1
ATOM 656 C C . HIS A 1 83 ? -13.146 5.570 25.355 1.00 94.50 83 HIS A C 1
ATOM 658 O O . HIS A 1 83 ? -12.140 5.286 24.699 1.00 94.50 83 HIS A O 1
ATOM 664 N N . PRO A 1 84 ? -13.686 4.688 26.225 1.00 95.81 84 PRO A N 1
ATOM 665 C CA . PRO A 1 84 ? -13.051 3.409 26.575 1.00 95.81 84 PRO A CA 1
ATOM 666 C C . PRO A 1 84 ? -12.811 2.497 25.361 1.00 95.81 84 PRO A C 1
ATOM 668 O O . PRO A 1 84 ? -11.728 1.941 25.212 1.00 95.81 84 PRO A O 1
ATOM 671 N N . ASP A 1 85 ? -13.771 2.400 24.433 1.00 97.31 85 ASP A N 1
ATOM 672 C CA . ASP A 1 85 ? -13.576 1.639 23.185 1.00 97.31 85 ASP A CA 1
ATOM 673 C C . ASP A 1 85 ? -12.367 2.127 22.359 1.00 97.31 85 ASP A C 1
ATOM 675 O O . ASP A 1 85 ? -11.708 1.316 21.715 1.00 97.31 85 ASP A O 1
ATOM 679 N N . ALA A 1 86 ? -12.030 3.424 22.388 1.00 96.50 86 ALA A N 1
ATOM 680 C CA . ALA A 1 86 ? -10.864 3.943 21.671 1.00 96.50 86 ALA A CA 1
ATOM 681 C C . ALA A 1 86 ? -9.541 3.502 22.321 1.00 96.50 86 ALA A C 1
ATOM 683 O O . ALA A 1 86 ? -8.574 3.241 21.605 1.00 96.50 86 ALA A O 1
ATOM 684 N N . GLU A 1 87 ? -9.503 3.352 23.649 1.00 95.88 87 GLU A N 1
ATOM 685 C CA . GLU A 1 87 ? -8.343 2.799 24.362 1.00 95.88 87 GLU A CA 1
ATOM 686 C C . GLU A 1 87 ? -8.147 1.311 24.051 1.00 95.88 87 GLU A C 1
ATOM 688 O O . GLU A 1 87 ? -7.018 0.868 23.839 1.00 95.88 87 GLU A O 1
ATOM 693 N N . VAL A 1 88 ? -9.246 0.552 23.952 1.00 97.38 88 VAL A N 1
ATOM 694 C CA . VAL A 1 88 ? -9.211 -0.851 23.508 1.00 97.38 88 VAL A CA 1
ATOM 695 C C . VAL A 1 88 ? -8.676 -0.942 22.080 1.00 97.38 88 VAL A C 1
ATOM 697 O O . VAL A 1 88 ? -7.774 -1.731 21.816 1.00 97.38 88 VAL A O 1
ATOM 700 N N . ILE A 1 89 ? -9.160 -0.092 21.168 1.00 97.19 89 ILE A N 1
ATOM 701 C CA . ILE A 1 89 ? -8.659 -0.030 19.787 1.00 97.19 89 ILE A CA 1
ATOM 702 C C . ILE A 1 89 ? -7.157 0.277 19.758 1.00 97.19 89 ILE A C 1
ATOM 704 O O . ILE A 1 89 ? -6.411 -0.384 19.039 1.00 97.19 89 ILE A O 1
ATOM 708 N N . GLU A 1 90 ? -6.688 1.250 20.543 1.00 96.69 90 GLU A N 1
ATOM 709 C CA . GLU A 1 90 ? -5.260 1.562 20.637 1.00 96.69 90 GLU A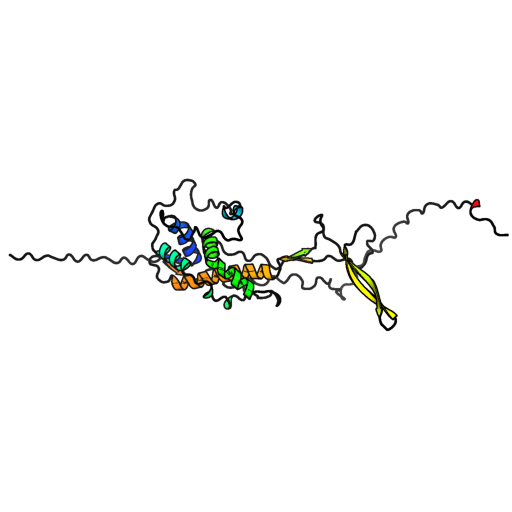 CA 1
ATOM 710 C C . GLU A 1 90 ? -4.443 0.364 21.135 1.00 96.69 90 GLU A C 1
ATOM 712 O O . GLU A 1 90 ? -3.398 0.059 20.555 1.00 96.69 90 GLU A O 1
ATOM 717 N N . ALA A 1 91 ? -4.913 -0.330 22.174 1.00 96.50 91 ALA A N 1
ATOM 718 C CA . ALA A 1 91 ? -4.253 -1.518 22.703 1.00 96.50 91 ALA A CA 1
ATOM 719 C C . ALA A 1 91 ? -4.165 -2.638 21.654 1.00 96.50 91 ALA A C 1
ATOM 721 O O . ALA A 1 91 ? -3.100 -3.231 21.483 1.00 96.50 91 ALA A O 1
ATOM 722 N N . GLU A 1 92 ? -5.239 -2.882 20.902 1.00 97.81 92 GLU A N 1
ATOM 723 C CA . GLU A 1 92 ? -5.258 -3.884 19.833 1.00 97.81 92 GLU A CA 1
ATOM 724 C C . GLU A 1 92 ? -4.325 -3.526 18.668 1.00 97.81 92 GLU A C 1
ATOM 726 O O . GLU A 1 92 ? -3.639 -4.400 18.145 1.00 97.81 92 GLU A O 1
ATOM 731 N N . ILE A 1 93 ? -4.209 -2.243 18.302 1.00 97.19 93 ILE A N 1
ATOM 732 C CA . ILE A 1 93 ? -3.235 -1.803 17.288 1.00 97.19 93 ILE A CA 1
ATOM 733 C C . ILE A 1 93 ? -1.797 -2.000 17.783 1.00 97.19 93 ILE A C 1
ATOM 735 O O . ILE A 1 93 ? -0.942 -2.422 17.007 1.00 97.19 93 ILE A O 1
ATOM 739 N N . ARG A 1 94 ? -1.504 -1.706 19.059 1.00 95.75 94 ARG A N 1
ATOM 740 C CA . ARG A 1 94 ? -0.160 -1.915 19.638 1.00 95.75 94 ARG A CA 1
ATOM 741 C C . ARG A 1 94 ? 0.218 -3.393 19.704 1.00 95.75 94 ARG A C 1
ATOM 743 O O . ARG A 1 94 ? 1.388 -3.717 19.537 1.00 95.75 94 ARG A O 1
ATOM 750 N N . ASN A 1 95 ? -0.762 -4.260 19.942 1.00 96.88 95 ASN A N 1
ATOM 751 C CA . ASN A 1 95 ? -0.584 -5.708 20.035 1.00 96.88 95 ASN A CA 1
ATOM 752 C C . ASN A 1 95 ? -0.675 -6.421 18.676 1.00 96.88 95 ASN A C 1
ATOM 754 O O . ASN A 1 95 ? -0.658 -7.652 18.636 1.00 96.88 95 ASN A O 1
ATOM 758 N N . LEU A 1 96 ? -0.792 -5.678 17.571 1.00 97.00 96 LEU A N 1
ATOM 759 C CA . LEU A 1 96 ? -0.876 -6.250 16.235 1.00 97.00 96 LEU A CA 1
ATOM 760 C C . LEU A 1 96 ? 0.439 -6.951 15.870 1.00 97.00 96 LEU A C 1
ATOM 762 O O . LEU A 1 96 ? 1.466 -6.301 15.666 1.00 97.00 96 LEU A O 1
ATOM 766 N N . ASP A 1 97 ? 0.389 -8.275 15.734 1.00 96.81 97 ASP A N 1
ATOM 767 C CA . ASP A 1 97 ? 1.509 -9.059 15.220 1.00 96.81 97 ASP A CA 1
ATOM 768 C C . ASP A 1 97 ? 1.540 -8.984 13.691 1.00 96.81 97 ASP A C 1
ATOM 770 O O . ASP A 1 97 ? 0.699 -9.554 12.994 1.00 96.81 97 ASP A O 1
ATOM 774 N N . ALA A 1 98 ? 2.530 -8.266 13.165 1.00 94.75 98 ALA A N 1
ATOM 775 C CA . ALA A 1 98 ? 2.689 -8.082 11.734 1.00 94.75 98 ALA A CA 1
ATOM 776 C C . ALA A 1 98 ? 2.947 -9.411 11.000 1.00 94.75 98 ALA A C 1
ATOM 778 O O . ALA A 1 98 ? 2.512 -9.567 9.858 1.00 94.75 98 ALA A O 1
ATOM 779 N N . GLU A 1 99 ? 3.620 -10.376 11.637 1.00 95.75 99 GLU A N 1
ATOM 780 C CA . GLU A 1 99 ? 3.944 -11.670 11.022 1.00 95.75 99 GLU A CA 1
ATOM 781 C C . GLU A 1 99 ? 2.738 -12.612 10.944 1.00 95.75 99 GLU A C 1
ATOM 783 O O . GLU A 1 99 ? 2.694 -13.469 10.059 1.00 95.75 99 GLU A O 1
ATOM 788 N N . ALA A 1 100 ? 1.727 -12.401 11.792 1.00 95.31 100 ALA A N 1
ATOM 789 C CA . ALA A 1 100 ? 0.469 -13.144 11.769 1.00 95.31 100 ALA A CA 1
ATOM 790 C C . ALA A 1 100 ? -0.468 -12.739 10.613 1.00 95.31 100 ALA A C 1
ATOM 792 O O . ALA A 1 100 ? -1.489 -13.391 10.389 1.00 95.31 100 ALA A O 1
ATOM 793 N N . LEU A 1 101 ? -0.152 -11.670 9.872 1.00 96.44 101 LEU A N 1
ATOM 794 C CA . LEU A 1 101 ? -0.978 -11.197 8.762 1.00 96.44 101 LEU A CA 1
ATOM 795 C C . LEU A 1 101 ? -0.815 -12.092 7.527 1.00 96.44 101 LEU A C 1
ATOM 797 O O . LEU A 1 101 ? 0.226 -12.067 6.861 1.00 96.44 101 LEU A O 1
ATOM 801 N N . ASP A 1 102 ? -1.870 -12.831 7.180 1.00 95.69 102 ASP A N 1
ATOM 802 C CA . ASP A 1 102 ? -1.908 -13.628 5.954 1.00 95.69 102 ASP A CA 1
ATOM 803 C C . ASP A 1 102 ? -2.060 -12.732 4.714 1.00 95.69 102 ASP A C 1
ATOM 805 O O . ASP A 1 102 ? -3.074 -12.060 4.513 1.00 95.69 102 ASP A O 1
ATOM 809 N N . LEU A 1 103 ? -1.021 -12.727 3.874 1.00 96.69 103 LEU A N 1
ATOM 810 C CA . LEU A 1 103 ? -0.976 -11.974 2.619 1.00 96.69 103 LEU A CA 1
ATOM 811 C C . LEU A 1 103 ? -1.195 -12.864 1.387 1.00 96.69 103 LEU A C 1
ATOM 813 O O . LEU A 1 103 ? -1.329 -12.337 0.279 1.00 96.69 103 LEU A O 1
ATOM 817 N N . ALA A 1 104 ? -1.264 -14.189 1.549 1.00 94.75 104 ALA A N 1
ATOM 818 C CA . ALA A 1 104 ? -1.425 -15.118 0.433 1.00 94.75 104 ALA A CA 1
ATOM 819 C C . ALA A 1 104 ? -2.693 -14.849 -0.412 1.00 94.75 104 ALA A C 1
ATOM 821 O O . ALA A 1 104 ? -2.593 -14.882 -1.644 1.00 94.75 104 ALA A O 1
ATOM 822 N N . PRO A 1 105 ? -3.858 -14.486 0.173 1.00 95.00 105 PRO A N 1
ATOM 823 C CA . PRO A 1 105 ? -5.075 -14.221 -0.599 1.00 95.00 105 PRO A CA 1
ATOM 824 C C . PRO A 1 105 ? -4.989 -13.010 -1.538 1.00 95.00 105 PRO A C 1
ATOM 826 O O . PRO A 1 105 ? -5.791 -12.894 -2.465 1.00 95.00 105 PRO A O 1
ATOM 829 N N . TYR A 1 106 ? -4.034 -12.099 -1.322 1.00 95.81 106 TYR A N 1
ATOM 830 C CA . TYR A 1 106 ? -3.983 -10.817 -2.027 1.00 95.81 106 TYR A CA 1
ATOM 831 C C . TYR A 1 106 ? -3.352 -10.914 -3.420 1.00 95.81 106 TYR A C 1
ATOM 833 O O . TYR A 1 106 ? -3.584 -10.045 -4.256 1.00 95.81 106 TYR A O 1
ATOM 841 N N . GLN A 1 107 ? -2.565 -11.959 -3.703 1.00 95.62 107 GLN A N 1
ATOM 842 C CA . GLN A 1 107 ? -1.900 -12.153 -5.002 1.00 95.62 107 GLN A CA 1
ATOM 843 C C . GLN A 1 107 ? -1.158 -10.889 -5.493 1.00 95.62 107 GLN A C 1
ATOM 845 O O . GLN A 1 107 ? -1.354 -10.409 -6.613 1.00 95.62 107 GLN A O 1
ATOM 850 N N . ILE 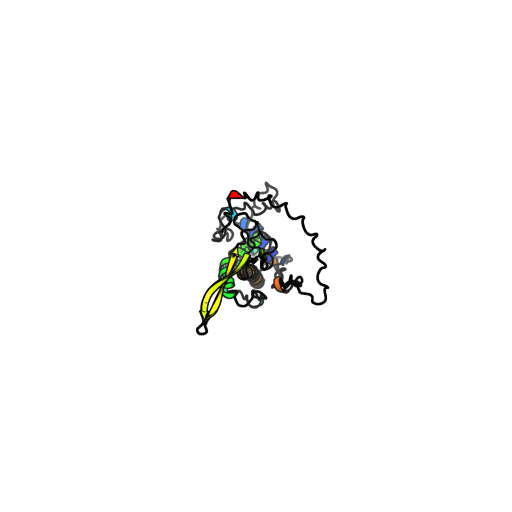A 1 108 ? -0.296 -10.327 -4.640 1.00 95.38 108 ILE A N 1
ATOM 851 C CA . ILE A 1 108 ? 0.441 -9.073 -4.891 1.00 95.38 108 ILE A CA 1
ATOM 852 C C . ILE A 1 108 ? 1.187 -9.111 -6.244 1.00 95.38 108 ILE A C 1
ATOM 854 O O . ILE A 1 108 ? 1.146 -8.148 -7.014 1.00 95.38 108 ILE A O 1
ATOM 858 N N . GLY A 1 109 ? 1.783 -10.261 -6.583 1.00 94.81 109 GLY A N 1
ATOM 859 C CA . GLY A 1 109 ? 2.550 -10.487 -7.815 1.00 94.81 109 GLY A CA 1
ATOM 860 C C . GLY A 1 109 ? 1.747 -10.632 -9.112 1.00 94.81 109 GLY A C 1
ATOM 861 O O . GLY A 1 109 ? 2.347 -10.842 -10.167 1.00 94.81 109 GLY A O 1
ATOM 862 N N . HIS A 1 110 ? 0.412 -10.546 -9.077 1.00 93.06 110 HIS A N 1
ATOM 863 C CA . HIS A 1 110 ? -0.432 -10.783 -10.251 1.00 93.06 110 HIS A CA 1
ATOM 864 C C . HIS A 1 110 ? -0.034 -9.884 -11.443 1.00 93.06 110 HIS A C 1
ATOM 866 O O . HIS A 1 110 ? -0.215 -8.666 -11.407 1.00 93.06 110 HIS A O 1
ATOM 872 N N . GLY A 1 111 ? 0.513 -10.478 -12.508 1.00 89.88 111 GLY A N 1
ATOM 873 C CA . GLY A 1 111 ? 0.907 -9.768 -13.733 1.00 89.88 111 GLY A CA 1
ATOM 874 C C . GLY A 1 111 ? 2.241 -9.003 -13.686 1.00 89.88 111 GLY A C 1
ATOM 875 O O . GLY A 1 111 ? 2.531 -8.286 -14.638 1.00 89.88 111 GLY A O 1
ATOM 876 N N . LEU A 1 112 ? 3.063 -9.141 -12.635 1.00 88.50 112 LEU A N 1
ATOM 877 C CA . LEU A 1 112 ? 4.336 -8.399 -12.492 1.00 88.50 112 LEU A CA 1
ATOM 878 C C . LEU A 1 112 ? 5.569 -9.114 -13.083 1.00 88.50 112 LEU A C 1
ATOM 880 O O . LEU A 1 112 ? 6.645 -8.527 -13.187 1.00 88.50 112 LEU A O 1
ATOM 884 N N . GLY A 1 113 ? 5.403 -10.356 -13.543 1.00 89.19 113 GLY A N 1
ATOM 885 C CA . GLY A 1 113 ? 6.479 -11.183 -14.094 1.00 89.19 113 GLY A CA 1
ATOM 886 C C . GLY A 1 113 ? 7.324 -11.886 -13.018 1.00 89.19 113 GLY A C 1
ATOM 887 O O . GLY A 1 113 ? 7.262 -11.530 -11.842 1.00 89.19 113 GLY A O 1
ATOM 888 N N . PRO A 1 114 ? 8.101 -12.917 -13.400 1.00 91.56 114 PRO A N 1
ATOM 889 C CA . PRO A 1 114 ? 8.838 -13.771 -12.461 1.00 91.56 114 PRO A CA 1
ATOM 890 C C . PRO A 1 114 ? 10.036 -13.086 -11.788 1.00 91.56 114 PRO A C 1
ATOM 892 O O . PRO A 1 114 ? 10.517 -13.568 -10.770 1.00 91.56 114 PRO A O 1
ATOM 895 N N . GLN A 1 115 ? 10.534 -11.988 -12.355 1.00 90.12 115 GLN A N 1
ATOM 896 C CA . GLN A 1 115 ? 11.680 -11.243 -11.830 1.00 90.12 115 GLN A CA 1
ATOM 897 C C . GLN A 1 115 ? 11.350 -10.361 -10.615 1.00 90.12 115 GLN A C 1
ATOM 899 O O . GLN A 1 115 ? 12.267 -9.828 -10.003 1.00 90.12 115 GLN A O 1
ATOM 904 N N . CYS A 1 116 ? 10.068 -10.170 -10.292 1.00 93.62 116 CYS A N 1
ATOM 905 C CA . CYS A 1 116 ? 9.647 -9.294 -9.204 1.00 93.62 116 CYS A CA 1
ATOM 906 C C . CYS A 1 116 ? 9.791 -9.983 -7.838 1.00 93.62 116 CYS A C 1
ATOM 908 O O . CYS A 1 116 ? 9.258 -11.073 -7.614 1.00 93.62 116 CYS A O 1
ATOM 910 N N . GLU A 1 117 ? 10.469 -9.333 -6.892 1.00 96.00 117 GLU A N 1
ATOM 911 C CA . GLU A 1 117 ? 10.793 -9.907 -5.578 1.00 96.00 117 GLU A CA 1
ATOM 912 C C . GLU A 1 117 ? 9.676 -9.700 -4.538 1.00 96.00 117 GLU A C 1
ATOM 914 O O . GLU A 1 117 ? 9.889 -9.166 -3.444 1.00 96.00 117 GLU A O 1
ATOM 919 N N . VAL A 1 118 ? 8.465 -10.154 -4.868 1.00 96.12 118 VAL A N 1
ATOM 920 C CA . VAL A 1 118 ? 7.234 -9.909 -4.092 1.00 96.12 118 VAL A CA 1
ATOM 921 C C . VAL A 1 118 ? 7.364 -10.297 -2.614 1.00 96.12 118 VAL A C 1
ATOM 923 O O . VAL A 1 118 ? 6.931 -9.545 -1.743 1.00 96.12 118 VAL A O 1
ATOM 926 N N . GLU A 1 119 ? 7.990 -11.435 -2.308 1.00 96.69 119 GLU A N 1
ATOM 927 C CA . GLU A 1 119 ? 8.160 -11.913 -0.927 1.00 96.69 119 GLU A CA 1
ATOM 928 C C . GLU A 1 119 ? 9.082 -11.016 -0.097 1.00 96.69 119 GLU A C 1
ATOM 930 O O . GLU A 1 119 ? 8.801 -10.708 1.066 1.00 96.69 119 GLU A O 1
ATOM 935 N N . ARG A 1 120 ? 10.189 -10.552 -0.694 1.00 97.19 120 ARG A N 1
ATOM 936 C CA . ARG A 1 120 ? 11.109 -9.634 -0.012 1.00 97.19 120 ARG A CA 1
ATOM 937 C C . ARG A 1 120 ? 10.413 -8.305 0.257 1.00 97.19 120 ARG A C 1
ATOM 939 O O . ARG A 1 120 ? 10.503 -7.795 1.372 1.00 97.19 120 ARG A O 1
ATOM 946 N N . ILE A 1 121 ? 9.718 -7.773 -0.746 1.00 97.19 121 ILE A N 1
ATOM 947 C CA . ILE A 1 121 ? 8.986 -6.507 -0.660 1.00 97.19 121 ILE A CA 1
ATOM 948 C C . ILE A 1 121 ? 7.889 -6.595 0.409 1.00 97.19 121 ILE A C 1
ATOM 950 O O . ILE A 1 121 ? 7.828 -5.747 1.298 1.00 97.19 121 ILE A O 1
ATOM 954 N N . SER A 1 122 ? 7.091 -7.666 0.402 1.00 97.19 122 SER A N 1
ATOM 955 C CA . SER A 1 122 ? 6.007 -7.877 1.371 1.00 97.19 122 SER A CA 1
ATOM 956 C C . SER A 1 122 ? 6.527 -7.930 2.808 1.00 97.19 122 SER A C 1
ATOM 958 O O . SER A 1 122 ? 5.966 -7.282 3.691 1.00 97.19 122 SER A O 1
ATOM 960 N N . ARG A 1 123 ? 7.650 -8.624 3.043 1.00 96.50 123 ARG A N 1
ATOM 961 C CA . ARG A 1 123 ? 8.301 -8.682 4.361 1.00 96.50 123 ARG A CA 1
ATOM 962 C C . ARG A 1 123 ? 8.794 -7.316 4.838 1.00 96.50 123 ARG A C 1
ATOM 964 O O . ARG A 1 123 ? 8.717 -7.029 6.029 1.00 96.50 123 ARG A O 1
ATOM 971 N N . LEU A 1 124 ? 9.326 -6.488 3.938 1.00 95.75 124 LEU A N 1
ATOM 972 C CA . LEU A 1 124 ? 9.788 -5.142 4.288 1.00 95.75 124 LEU A CA 1
ATOM 973 C C . LEU A 1 124 ? 8.613 -4.243 4.673 1.00 95.75 124 LEU A C 1
ATOM 975 O O . LEU A 1 124 ? 8.630 -3.656 5.749 1.00 95.75 124 LEU A O 1
ATOM 979 N N . VAL A 1 125 ? 7.571 -4.209 3.843 1.00 96.31 125 VAL A N 1
ATOM 980 C CA . VAL A 1 125 ? 6.389 -3.361 4.055 1.00 96.31 125 VAL A CA 1
ATOM 981 C C . VAL A 1 125 ? 5.603 -3.755 5.309 1.00 96.31 125 VAL A C 1
ATOM 983 O O . VAL A 1 125 ? 5.098 -2.890 6.025 1.00 96.31 125 VAL A O 1
ATOM 986 N N . ARG A 1 126 ? 5.529 -5.056 5.609 1.00 96.06 126 ARG A N 1
ATOM 987 C CA . ARG A 1 126 ? 4.858 -5.607 6.795 1.00 96.06 126 ARG A CA 1
ATOM 988 C C . ARG A 1 126 ? 5.361 -4.993 8.107 1.00 96.06 126 ARG A C 1
ATOM 990 O O . ARG A 1 126 ? 4.559 -4.764 9.007 1.00 96.06 126 ARG A O 1
ATOM 997 N N . ARG A 1 127 ? 6.652 -4.663 8.206 1.00 94.50 127 ARG A N 1
ATOM 998 C CA . ARG A 1 127 ? 7.261 -4.078 9.419 1.00 94.50 127 ARG A CA 1
ATOM 999 C C . ARG A 1 127 ? 6.676 -2.719 9.796 1.00 94.50 127 ARG A C 1
ATOM 1001 O O . ARG A 1 127 ? 6.659 -2.370 10.971 1.00 94.50 127 ARG A O 1
ATOM 1008 N N . ASP A 1 128 ? 6.149 -1.995 8.814 1.00 94.94 128 ASP A N 1
ATOM 1009 C CA . ASP A 1 128 ? 5.617 -0.646 8.987 1.00 94.94 128 ASP A CA 1
ATOM 1010 C C . ASP A 1 128 ? 4.082 -0.626 9.140 1.00 94.94 128 ASP A C 1
ATOM 1012 O O . ASP A 1 128 ? 3.466 0.441 9.115 1.00 94.94 128 ASP A O 1
ATOM 1016 N N . VAL A 1 129 ? 3.430 -1.788 9.306 1.00 96.12 129 VAL A N 1
ATOM 1017 C CA . VAL A 1 129 ? 1.958 -1.913 9.293 1.00 96.12 129 VAL A CA 1
ATOM 1018 C C . VAL A 1 129 ? 1.247 -0.981 10.278 1.00 96.12 129 VAL A C 1
ATOM 1020 O O . VAL A 1 129 ? 0.271 -0.326 9.908 1.00 96.12 129 VAL A O 1
ATOM 1023 N N . ILE A 1 130 ? 1.754 -0.857 11.508 1.00 96.38 130 ILE A N 1
ATOM 1024 C CA . ILE A 1 130 ? 1.162 0.011 12.537 1.00 96.38 130 ILE A CA 1
ATOM 1025 C C . ILE A 1 130 ? 1.224 1.479 12.094 1.00 96.38 130 ILE A C 1
ATOM 1027 O O . ILE A 1 130 ? 0.235 2.210 12.186 1.00 96.38 130 ILE A O 1
ATOM 1031 N N . ALA A 1 131 ? 2.367 1.913 11.561 1.00 92.88 131 ALA A N 1
ATOM 1032 C CA . ALA A 1 131 ? 2.542 3.276 11.074 1.00 92.88 131 ALA A CA 1
ATOM 1033 C C . ALA A 1 131 ? 1.624 3.573 9.879 1.00 92.88 131 ALA A C 1
ATOM 1035 O O . ALA A 1 131 ? 1.036 4.659 9.811 1.00 92.88 131 ALA A O 1
ATOM 1036 N N . TRP A 1 132 ? 1.435 2.607 8.975 1.00 93.38 132 TRP A N 1
ATOM 1037 C CA . TRP A 1 132 ? 0.484 2.727 7.871 1.00 93.38 132 TRP A CA 1
ATOM 1038 C C . TRP A 1 132 ? -0.959 2.847 8.364 1.00 93.38 132 TRP A C 1
ATOM 1040 O O . TRP A 1 132 ? -1.651 3.784 7.961 1.00 93.38 132 TRP A O 1
ATOM 1050 N N . LEU A 1 133 ? -1.402 1.979 9.279 1.00 96.12 133 LEU A N 1
ATOM 1051 C CA . LEU A 1 133 ? -2.743 2.051 9.872 1.00 96.12 133 LEU A CA 1
ATOM 1052 C C . LEU A 1 133 ? -3.025 3.430 10.476 1.00 96.12 133 LEU A C 1
ATOM 1054 O O . LEU A 1 133 ? -4.039 4.050 10.155 1.00 96.12 133 LEU A O 1
ATOM 1058 N N . ILE A 1 134 ? -2.103 3.947 11.294 1.00 94.94 134 ILE A N 1
ATOM 1059 C CA . ILE A 1 134 ? -2.250 5.261 11.932 1.00 94.94 134 ILE A CA 1
ATOM 1060 C C . ILE A 1 134 ? -2.285 6.373 10.883 1.00 94.94 134 ILE A C 1
ATOM 1062 O O . ILE A 1 134 ? -3.122 7.276 10.959 1.00 94.94 134 ILE A O 1
ATOM 1066 N N . THR A 1 135 ? -1.392 6.315 9.893 1.00 92.38 135 THR A N 1
ATOM 1067 C CA . THR A 1 135 ? -1.301 7.327 8.833 1.00 92.38 135 THR A CA 1
ATOM 1068 C C . THR A 1 135 ? -2.603 7.409 8.039 1.00 92.38 135 THR A C 1
ATOM 1070 O O . THR A 1 135 ? -3.132 8.505 7.845 1.00 92.38 135 THR A O 1
ATOM 1073 N N . TYR A 1 136 ? -3.157 6.272 7.614 1.00 94.75 136 TYR A N 1
ATOM 1074 C CA . TYR A 1 136 ? -4.376 6.238 6.805 1.00 94.75 136 TYR A CA 1
ATOM 1075 C C . TYR A 1 136 ? -5.643 6.503 7.619 1.00 94.75 136 TYR A C 1
ATOM 1077 O O . TYR A 1 136 ? -6.536 7.189 7.121 1.00 94.75 136 TYR A O 1
ATOM 1085 N N . ALA A 1 137 ? -5.686 6.100 8.892 1.00 94.81 137 ALA A N 1
ATOM 1086 C CA . ALA A 1 137 ? -6.757 6.494 9.803 1.00 94.81 137 ALA A CA 1
ATOM 1087 C C . ALA A 1 137 ? -6.791 8.016 10.026 1.00 94.81 137 ALA A C 1
ATOM 1089 O O . ALA A 1 137 ? -7.860 8.622 9.967 1.00 94.81 137 ALA A O 1
ATOM 1090 N N . LYS A 1 138 ? -5.627 8.664 10.199 1.00 91.06 138 LYS A N 1
ATOM 1091 C CA . LYS A 1 138 ? -5.532 10.132 10.310 1.00 91.06 138 LYS A CA 1
ATOM 1092 C C . LYS A 1 138 ? -5.946 10.836 9.015 1.00 91.06 138 LYS A C 1
ATOM 1094 O O . LYS A 1 138 ? -6.713 11.796 9.069 1.00 91.06 138 LYS A O 1
ATOM 1099 N N . LYS A 1 139 ? -5.453 10.363 7.863 1.00 90.12 139 LYS A N 1
ATOM 1100 C CA . LYS A 1 139 ? -5.769 10.935 6.540 1.00 90.12 139 LYS A CA 1
ATOM 1101 C C . LYS A 1 139 ? -7.220 10.689 6.111 1.00 90.12 139 LYS A C 1
ATOM 1103 O O . LYS A 1 139 ? -7.727 11.426 5.275 1.00 90.12 139 LYS A O 1
ATOM 1108 N N . GLY A 1 140 ? -7.889 9.670 6.657 1.00 91.00 140 GLY A N 1
ATOM 1109 C CA . GLY A 1 140 ? -9.226 9.261 6.218 1.00 91.00 140 GLY A CA 1
ATOM 1110 C C . GLY A 1 140 ? -9.240 8.706 4.790 1.00 91.00 140 GLY A C 1
ATOM 1111 O O . GLY A 1 140 ? -10.222 8.891 4.076 1.00 91.00 140 GLY A O 1
ATOM 1112 N N . GLY A 1 141 ? -8.141 8.076 4.368 1.00 92.56 141 GLY A N 1
ATOM 1113 C CA . GLY A 1 141 ? -7.940 7.557 3.014 1.00 92.56 141 GLY A CA 1
ATOM 1114 C C . GLY A 1 141 ? -7.353 6.148 3.020 1.00 92.56 141 GLY A C 1
ATOM 1115 O O . GLY A 1 141 ? -7.202 5.533 4.071 1.00 92.56 141 GLY A O 1
ATOM 1116 N N . ARG A 1 142 ? -7.013 5.639 1.836 1.00 94.69 142 ARG A N 1
ATOM 1117 C CA . ARG A 1 142 ? -6.419 4.308 1.637 1.00 94.69 142 ARG A CA 1
ATOM 1118 C C . ARG A 1 142 ? -4.993 4.449 1.097 1.00 94.69 142 ARG A C 1
ATOM 1120 O O . ARG A 1 142 ? -4.683 5.513 0.550 1.00 94.69 142 ARG A O 1
ATOM 1127 N N . PRO A 1 143 ? -4.143 3.415 1.217 1.00 94.94 143 PRO A N 1
ATOM 1128 C CA . PRO A 1 143 ? -2.907 3.350 0.454 1.00 94.94 143 PRO A CA 1
ATOM 1129 C C . PRO A 1 143 ? -3.167 3.575 -1.029 1.00 94.94 143 PRO A C 1
ATOM 1131 O O . PRO A 1 143 ? -4.090 2.986 -1.595 1.00 94.94 143 PRO A O 1
ATOM 1134 N N . ASP A 1 144 ? -2.382 4.471 -1.619 1.00 90.94 144 ASP A N 1
ATOM 1135 C CA . ASP A 1 144 ? -2.413 4.689 -3.056 1.00 90.94 144 ASP A CA 1
ATOM 1136 C C . ASP A 1 144 ? -1.774 3.474 -3.730 1.00 90.94 144 ASP A C 1
ATOM 1138 O O . ASP A 1 144 ? -0.743 2.976 -3.282 1.00 90.94 144 ASP A O 1
ATOM 1142 N N . LEU A 1 145 ? -2.419 2.975 -4.777 1.00 86.38 145 LEU A N 1
ATOM 1143 C CA . LEU A 1 145 ? -1.905 1.861 -5.571 1.00 86.38 145 LEU A CA 1
ATOM 1144 C C . LEU A 1 145 ? -0.990 2.361 -6.693 1.00 86.38 145 LEU A C 1
ATOM 1146 O O . LEU A 1 145 ? -0.351 1.556 -7.376 1.00 86.38 145 LEU A O 1
ATOM 1150 N N . GLY A 1 146 ? -0.932 3.684 -6.879 1.00 79.88 146 GLY A N 1
ATOM 1151 C CA . GLY A 1 146 ? -0.331 4.327 -8.030 1.00 79.88 146 GLY A CA 1
ATOM 1152 C C . GLY A 1 146 ? -0.944 3.832 -9.346 1.00 79.88 146 GLY A C 1
ATOM 1153 O O . GLY A 1 146 ? -1.826 2.975 -9.392 1.00 79.88 146 GLY A O 1
ATOM 1154 N N . GLU A 1 147 ? -0.452 4.368 -10.456 1.00 71.56 147 GLU A N 1
ATOM 1155 C CA . GLU A 1 147 ? -0.815 3.912 -11.801 1.00 71.56 14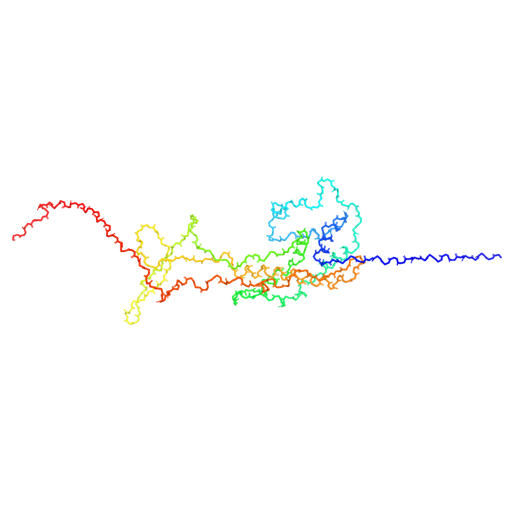7 GLU A CA 1
ATOM 1156 C C . GLU A 1 147 ? -0.234 2.519 -12.150 1.00 71.56 147 GLU A C 1
ATOM 1158 O O . GLU A 1 147 ? 0.281 1.785 -11.307 1.00 71.56 147 GLU A O 1
ATOM 1163 N N . HIS A 1 148 ? -0.326 2.109 -13.411 1.00 76.31 148 HIS A N 1
ATOM 1164 C CA . HIS A 1 148 ? 0.310 0.885 -13.897 1.00 76.31 148 HIS A CA 1
ATOM 1165 C C . HIS A 1 148 ? 1.837 1.046 -14.012 1.00 76.31 148 HIS A C 1
ATOM 1167 O O . HIS A 1 148 ? 2.395 2.107 -13.739 1.00 76.31 148 HIS A O 1
ATOM 1173 N N . VAL A 1 149 ? 2.530 -0.018 -14.425 1.00 78.00 149 VAL A N 1
ATOM 1174 C CA . VAL A 1 149 ? 3.943 0.067 -14.819 1.00 78.00 149 VAL A CA 1
ATOM 1175 C C . VAL A 1 149 ? 4.057 1.093 -15.958 1.00 78.00 149 VAL A C 1
ATOM 1177 O O . VAL A 1 149 ? 3.371 0.958 -16.974 1.00 78.00 149 VAL A O 1
ATOM 1180 N N . MET A 1 150 ? 4.890 2.123 -15.790 1.00 81.50 150 MET A N 1
ATOM 1181 C CA . MET A 1 150 ? 5.000 3.233 -16.742 1.00 81.50 150 MET A CA 1
ATOM 1182 C C . MET A 1 150 ? 6.315 3.172 -17.515 1.00 81.50 150 MET A C 1
ATOM 1184 O O . MET A 1 150 ? 7.391 3.003 -16.939 1.00 81.50 150 MET A O 1
ATOM 1188 N N . CYS A 1 151 ? 6.210 3.315 -18.835 1.00 85.94 151 CYS A N 1
ATOM 1189 C CA . CYS A 1 151 ? 7.334 3.390 -19.759 1.00 85.94 151 CYS A CA 1
ATOM 1190 C C . CYS A 1 151 ? 7.397 4.796 -20.346 1.00 85.94 151 CYS A C 1
ATOM 1192 O O . CYS A 1 151 ? 6.434 5.238 -20.974 1.00 85.94 151 CYS A O 1
ATOM 1194 N N . GLU A 1 152 ? 8.547 5.451 -20.237 1.00 89.56 152 GLU A N 1
ATOM 1195 C CA . GLU A 1 152 ? 8.777 6.745 -20.874 1.00 89.56 152 GLU A CA 1
ATOM 1196 C C . GLU A 1 152 ? 9.960 6.691 -21.849 1.00 89.56 152 GLU A C 1
ATOM 1198 O O . GLU A 1 152 ? 10.889 5.888 -21.687 1.00 89.56 152 GLU A O 1
ATOM 1203 N N . PRO A 1 153 ? 9.973 7.539 -22.891 1.00 92.19 153 PRO A N 1
ATOM 1204 C CA . PRO A 1 153 ? 11.126 7.660 -23.771 1.00 92.19 153 PRO A CA 1
ATOM 1205 C C . PRO A 1 153 ? 12.360 8.140 -23.005 1.00 92.19 153 PRO A C 1
ATOM 1207 O O . PRO A 1 153 ? 12.290 9.089 -22.233 1.00 92.19 153 PRO A O 1
ATOM 1210 N N . ALA A 1 154 ? 13.516 7.528 -23.254 1.00 91.38 154 ALA A N 1
ATOM 1211 C CA . ALA A 1 154 ? 14.781 7.952 -22.666 1.00 91.38 154 ALA A CA 1
ATOM 1212 C C . ALA A 1 154 ? 15.095 9.406 -23.051 1.00 91.38 154 ALA A C 1
ATOM 1214 O O . ALA A 1 154 ? 15.272 9.731 -24.231 1.00 91.38 154 ALA A O 1
ATOM 1215 N N . LEU A 1 155 ? 15.184 10.285 -22.055 1.00 93.06 155 LEU A N 1
ATOM 1216 C CA . LEU A 1 155 ? 15.475 11.701 -22.251 1.00 93.06 155 LEU A CA 1
ATOM 1217 C C . LEU A 1 155 ? 16.984 11.964 -22.186 1.00 93.06 155 LEU A C 1
ATOM 1219 O O . LEU A 1 155 ? 17.732 11.310 -21.466 1.00 93.06 155 LEU A O 1
ATOM 1223 N N . SER A 1 156 ? 17.439 12.921 -22.986 1.00 91.62 156 SER A N 1
ATOM 1224 C CA . SER A 1 156 ? 18.801 13.460 -22.942 1.00 91.62 156 SER A CA 1
ATOM 1225 C C . SER A 1 156 ? 18.950 14.428 -21.766 1.00 91.62 156 SER A C 1
ATOM 1227 O O . SER A 1 156 ? 17.956 14.867 -21.190 1.00 91.62 156 SER A O 1
ATOM 1229 N N . ALA A 1 157 ? 20.181 14.860 -21.467 1.00 93.38 157 ALA A N 1
ATOM 1230 C CA . ALA A 1 157 ? 20.448 15.873 -20.436 1.00 93.38 157 ALA A CA 1
ATOM 1231 C C . ALA A 1 157 ? 19.666 17.193 -20.636 1.00 93.38 157 ALA A C 1
ATOM 1233 O O . ALA A 1 157 ? 19.444 17.931 -19.685 1.00 93.38 157 ALA A O 1
ATOM 1234 N N . ASN A 1 158 ? 19.203 17.470 -21.861 1.00 92.31 158 ASN A N 1
ATOM 1235 C CA . ASN A 1 158 ? 18.404 18.651 -22.200 1.00 92.31 158 ASN A CA 1
ATOM 1236 C C . ASN A 1 158 ? 16.882 18.413 -22.096 1.00 92.31 158 ASN A C 1
ATOM 1238 O O . ASN A 1 158 ? 16.107 19.211 -22.623 1.00 92.31 158 ASN A O 1
ATOM 1242 N N . GLY A 1 159 ? 16.443 17.281 -21.536 1.00 92.81 159 GLY A N 1
ATOM 1243 C CA . GLY A 1 159 ? 15.028 16.903 -21.423 1.00 92.81 159 GLY A CA 1
ATOM 1244 C C . GLY A 1 159 ? 14.354 16.501 -22.742 1.00 92.81 159 GLY A C 1
ATOM 1245 O O . GLY A 1 159 ? 13.150 16.276 -22.776 1.00 92.81 159 GLY A O 1
ATOM 1246 N N . LYS A 1 160 ? 15.100 16.407 -23.851 1.00 91.81 160 LYS A N 1
ATOM 1247 C CA . LYS A 1 160 ? 14.571 15.983 -25.162 1.00 91.81 160 LYS A CA 1
ATOM 1248 C C . LYS A 1 160 ? 14.712 14.479 -25.344 1.00 91.81 160 LYS A C 1
ATOM 1250 O O . LYS A 1 160 ? 15.733 13.931 -24.932 1.00 91.81 160 LYS A O 1
ATOM 1255 N N . VAL A 1 161 ? 13.757 13.845 -26.027 1.00 91.81 161 VAL A N 1
ATOM 1256 C CA . VAL A 1 161 ? 13.815 12.415 -26.378 1.00 91.81 161 VAL A CA 1
ATOM 1257 C C . VAL A 1 161 ? 15.113 12.099 -27.122 1.00 91.81 161 VAL A C 1
ATOM 1259 O O . VAL A 1 161 ? 15.450 12.743 -28.117 1.00 91.81 161 VAL A O 1
ATOM 1262 N N . THR A 1 162 ? 15.842 11.107 -26.623 1.00 92.19 162 THR A N 1
ATOM 1263 C CA . THR A 1 162 ? 17.096 10.645 -27.213 1.00 92.19 162 THR A CA 1
ATOM 1264 C C . THR A 1 162 ? 16.797 9.617 -28.286 1.00 92.19 162 THR A C 1
ATOM 1266 O O . THR A 1 162 ? 16.243 8.552 -28.007 1.00 92.19 162 THR A O 1
ATOM 1269 N N . VAL A 1 163 ? 17.211 9.922 -29.511 1.00 91.81 163 VAL A N 1
ATOM 1270 C CA . VAL A 1 163 ? 17.169 8.968 -30.616 1.00 91.81 163 VAL A CA 1
ATOM 1271 C C . VAL A 1 163 ? 18.474 8.182 -30.627 1.00 91.81 163 VAL A C 1
ATOM 1273 O O . VAL A 1 163 ? 19.563 8.747 -30.530 1.00 91.81 163 VAL A O 1
ATOM 1276 N N . TRP A 1 164 ? 18.357 6.871 -30.741 1.00 92.25 164 TRP A N 1
ATOM 1277 C CA . TRP A 1 164 ? 19.449 5.916 -30.794 1.00 92.25 164 TRP A CA 1
ATOM 1278 C C . TRP A 1 164 ? 19.519 5.300 -32.185 1.00 92.25 164 TRP A C 1
ATOM 1280 O O . TRP A 1 164 ? 18.531 5.265 -32.914 1.00 92.25 164 TRP A O 1
ATOM 1290 N N . ARG A 1 165 ? 20.698 4.806 -32.545 1.00 91.50 165 ARG A N 1
ATOM 1291 C CA . ARG A 1 165 ? 20.916 3.968 -33.722 1.00 91.50 165 ARG A CA 1
ATOM 1292 C C . ARG A 1 165 ? 21.746 2.760 -33.334 1.00 91.50 165 ARG A C 1
ATOM 1294 O O . ARG A 1 165 ? 22.690 2.891 -32.550 1.00 91.50 165 ARG A O 1
ATOM 1301 N N . THR A 1 166 ? 21.436 1.609 -33.909 1.00 91.50 166 THR A N 1
ATOM 1302 C CA . THR A 1 166 ? 22.266 0.416 -33.743 1.00 91.50 166 THR A CA 1
ATOM 1303 C C . THR A 1 166 ? 23.417 0.486 -34.740 1.00 91.50 166 THR A C 1
ATOM 1305 O O . THR A 1 166 ? 23.210 0.574 -35.948 1.00 91.50 166 THR A O 1
ATOM 1308 N N . VAL A 1 167 ? 24.648 0.485 -34.233 1.00 90.69 167 VAL A N 1
ATOM 1309 C CA . VAL A 1 167 ? 25.875 0.516 -35.031 1.00 90.69 167 VAL A CA 1
ATOM 1310 C C . VAL A 1 167 ? 26.563 -0.835 -34.913 1.00 90.69 167 VAL A C 1
ATOM 1312 O O . VAL A 1 167 ? 27.037 -1.205 -33.835 1.00 90.69 167 VAL A O 1
ATOM 1315 N N . SER A 1 168 ? 26.642 -1.550 -36.032 1.00 93.25 168 SER A N 1
ATOM 1316 C CA . SER A 1 168 ? 27.440 -2.769 -36.166 1.00 93.25 168 SER A CA 1
ATOM 1317 C C . SER A 1 168 ? 28.894 -2.396 -36.437 1.00 93.25 168 SER A C 1
ATOM 1319 O O . SER A 1 168 ? 29.201 -1.786 -37.458 1.00 93.25 168 SER A O 1
ATOM 1321 N N . THR A 1 169 ? 29.795 -2.741 -35.519 1.00 94.81 169 THR A N 1
ATOM 1322 C CA . THR A 1 169 ? 31.240 -2.499 -35.665 1.00 94.81 169 THR A CA 1
ATOM 1323 C C . THR A 1 169 ? 31.950 -3.830 -35.871 1.00 94.81 169 THR A C 1
ATOM 1325 O O . THR A 1 169 ? 31.695 -4.773 -35.123 1.00 94.81 169 THR A O 1
ATOM 1328 N N . LEU A 1 170 ? 32.822 -3.919 -36.880 1.00 96.88 170 LEU A N 1
ATOM 1329 C CA . LEU A 1 170 ? 33.648 -5.104 -37.123 1.00 96.88 170 LEU A CA 1
ATOM 1330 C C . LEU A 1 170 ? 34.550 -5.351 -35.903 1.00 96.88 170 LEU A C 1
ATOM 1332 O O . LEU A 1 170 ? 35.328 -4.473 -35.536 1.00 96.88 170 LEU A O 1
ATOM 1336 N N . CYS A 1 171 ? 34.433 -6.519 -35.272 1.00 96.94 171 CYS A N 1
ATOM 1337 C CA . CYS A 1 171 ? 35.200 -6.879 -34.074 1.00 96.94 171 CYS A CA 1
ATOM 1338 C C . CYS A 1 171 ? 36.275 -7.944 -34.318 1.00 96.94 171 CYS A C 1
ATOM 1340 O O . CYS A 1 171 ? 37.085 -8.208 -33.434 1.00 96.94 171 CYS A O 1
ATOM 1342 N N . GLY A 1 172 ? 36.301 -8.545 -35.507 1.00 96.38 172 GLY A N 1
ATOM 1343 C CA . GLY A 1 172 ? 37.275 -9.559 -35.886 1.00 96.38 172 GLY A CA 1
ATOM 1344 C C . GLY A 1 172 ? 36.764 -10.413 -37.037 1.00 96.38 172 GLY A C 1
ATOM 1345 O O . GLY A 1 172 ? 35.785 -10.065 -37.701 1.00 96.38 172 GLY A O 1
ATOM 1346 N N . THR A 1 173 ? 37.420 -11.545 -37.253 1.00 98.12 173 THR A N 1
ATOM 1347 C CA . THR A 1 173 ? 36.979 -12.585 -38.183 1.00 98.12 173 THR A CA 1
ATOM 1348 C C . THR A 1 173 ? 36.874 -13.919 -37.457 1.00 98.12 173 THR A C 1
ATOM 1350 O O . THR A 1 173 ? 37.656 -14.190 -36.546 1.00 98.12 173 THR A O 1
ATOM 1353 N N . ASP A 1 174 ? 35.913 -14.751 -37.845 1.00 96.94 174 ASP A N 1
ATOM 1354 C CA . ASP A 1 174 ? 35.823 -16.124 -37.353 1.00 96.94 174 ASP A CA 1
ATOM 1355 C C . ASP A 1 174 ? 36.965 -17.003 -37.909 1.00 96.94 174 ASP A C 1
ATOM 1357 O O . ASP A 1 174 ? 37.797 -16.562 -38.708 1.00 96.94 174 ASP A O 1
ATOM 1361 N N . LEU A 1 175 ? 37.000 -18.275 -37.498 1.00 96.25 175 LEU A N 1
ATOM 1362 C CA . LEU A 1 175 ? 37.997 -19.258 -37.948 1.00 96.25 175 LEU A CA 1
ATOM 1363 C C . LEU A 1 175 ? 37.955 -19.537 -39.464 1.00 96.25 175 LEU A C 1
ATOM 1365 O O . LEU A 1 175 ? 38.890 -20.123 -40.005 1.00 96.25 175 LEU A O 1
ATOM 1369 N N . HIS A 1 176 ? 36.891 -19.125 -40.154 1.00 96.81 176 HIS A N 1
ATOM 1370 C CA . HIS A 1 176 ? 36.702 -19.278 -41.595 1.00 96.81 176 HIS A CA 1
ATOM 1371 C C . HIS A 1 176 ? 36.929 -17.964 -42.360 1.00 96.81 176 HIS A C 1
ATOM 1373 O O . HIS A 1 176 ? 36.662 -17.899 -43.561 1.00 96.81 176 HIS A O 1
ATOM 1379 N N . GLY A 1 177 ? 37.402 -16.914 -41.682 1.00 96.69 177 GLY A N 1
ATOM 1380 C CA . GLY A 1 177 ? 37.651 -15.603 -42.274 1.00 96.69 177 GLY A CA 1
ATOM 1381 C C . GLY A 1 177 ? 36.395 -14.755 -42.500 1.00 96.69 177 GLY A C 1
ATOM 1382 O O . GLY A 1 177 ? 36.483 -13.722 -43.164 1.00 96.69 177 GLY A O 1
ATOM 1383 N N . LYS A 1 178 ? 35.224 -15.137 -41.969 1.00 96.38 178 LYS A N 1
ATOM 1384 C CA . LYS A 1 178 ? 34.013 -14.308 -42.064 1.00 96.38 178 LYS A CA 1
ATOM 1385 C C . LYS A 1 178 ? 34.054 -13.182 -41.030 1.00 96.38 178 LYS A C 1
ATOM 1387 O O . LYS A 1 178 ? 34.417 -13.431 -39.881 1.00 96.38 178 LYS A O 1
ATOM 1392 N N . PRO A 1 179 ? 33.656 -11.952 -41.395 1.00 96.50 179 PRO A N 1
ATOM 1393 C CA . PRO A 1 179 ? 33.647 -10.827 -40.470 1.00 96.50 179 PRO A CA 1
ATOM 1394 C C . PRO A 1 179 ? 32.615 -11.027 -39.355 1.00 96.50 179 PRO A C 1
ATOM 1396 O O . PRO A 1 179 ? 31.451 -11.335 -39.616 1.00 96.50 179 PRO A O 1
ATOM 1399 N N . LEU A 1 180 ? 33.038 -10.800 -38.115 1.00 95.31 180 LEU A N 1
ATOM 1400 C CA . LEU A 1 180 ? 32.174 -10.757 -36.940 1.00 95.31 180 LEU A CA 1
ATOM 1401 C C . LEU A 1 180 ? 31.869 -9.301 -36.588 1.00 95.31 180 LEU A C 1
ATOM 1403 O O . LEU A 1 180 ? 32.761 -8.451 -36.579 1.00 95.31 180 LEU A O 1
ATOM 1407 N N . PHE A 1 181 ? 30.607 -9.010 -36.278 1.00 95.81 181 PHE A N 1
ATOM 1408 C CA . PHE A 1 181 ? 30.159 -7.669 -35.911 1.00 95.81 181 PHE A CA 1
ATOM 1409 C C . PHE A 1 181 ? 29.608 -7.658 -34.489 1.00 95.81 181 PHE A C 1
ATOM 1411 O O . PHE A 1 181 ? 28.824 -8.526 -34.115 1.00 95.81 181 PHE A O 1
ATOM 1418 N N . ILE A 1 182 ? 29.968 -6.630 -33.722 1.00 96.31 182 ILE A N 1
ATOM 1419 C CA . ILE A 1 182 ? 29.311 -6.307 -32.454 1.00 96.31 182 ILE A CA 1
ATOM 1420 C C . ILE A 1 182 ? 28.321 -5.178 -32.718 1.00 96.31 182 ILE A C 1
ATOM 1422 O O . ILE A 1 182 ? 28.694 -4.106 -33.204 1.00 96.31 182 ILE A O 1
ATOM 1426 N N . THR A 1 183 ? 27.056 -5.420 -32.391 1.00 93.25 183 THR A N 1
ATOM 1427 C CA . THR A 1 183 ? 26.001 -4.406 -32.406 1.00 93.25 183 THR A CA 1
ATOM 1428 C C . THR A 1 183 ? 26.027 -3.624 -31.102 1.00 93.25 183 THR A C 1
ATOM 1430 O O . THR A 1 183 ? 25.960 -4.206 -30.022 1.00 93.25 183 THR A O 1
ATOM 1433 N N . SER A 1 184 ? 26.103 -2.301 -31.199 1.00 93.31 184 SER A N 1
ATOM 1434 C CA . SER A 1 184 ? 26.005 -1.404 -30.046 1.00 93.31 184 SER A CA 1
ATOM 1435 C C . SER A 1 184 ? 25.058 -0.254 -30.354 1.00 93.31 184 SER A C 1
ATOM 1437 O O . SER A 1 184 ? 25.047 0.261 -31.472 1.00 93.31 184 SER A O 1
ATOM 1439 N N . ASP A 1 185 ? 24.282 0.175 -29.366 1.00 93.75 185 ASP A N 1
ATOM 1440 C CA . ASP A 1 185 ? 23.398 1.323 -29.527 1.00 93.75 185 ASP A CA 1
ATOM 1441 C C . ASP A 1 185 ? 24.161 2.611 -29.235 1.00 93.75 185 ASP A C 1
ATOM 1443 O O . ASP A 1 185 ? 24.713 2.787 -28.148 1.00 93.75 185 ASP A O 1
ATOM 1447 N N . LYS A 1 186 ? 24.167 3.538 -30.191 1.00 92.31 186 LYS A N 1
ATOM 1448 C CA . LYS A 1 186 ? 24.798 4.854 -30.048 1.00 92.31 186 LYS A CA 1
ATOM 1449 C C . LYS A 1 186 ? 23.752 5.953 -30.177 1.00 92.31 186 LYS A C 1
ATOM 1451 O O . LYS A 1 186 ? 22.845 5.851 -31.000 1.00 92.31 186 LYS A O 1
ATOM 1456 N N . VAL A 1 187 ? 23.893 7.017 -29.388 1.00 92.19 187 VAL A N 1
ATOM 1457 C CA . VAL A 1 187 ? 23.044 8.210 -29.507 1.00 92.19 187 VAL A CA 1
ATOM 1458 C C . VAL A 1 187 ? 23.239 8.831 -30.892 1.00 92.19 187 VAL A C 1
ATOM 1460 O O . VAL A 1 187 ? 24.369 9.047 -31.337 1.00 92.19 187 VAL A O 1
ATOM 1463 N N . ALA A 1 188 ? 22.141 9.106 -31.588 1.00 89.50 188 ALA A N 1
ATOM 1464 C CA . ALA A 1 188 ? 22.153 9.781 -32.875 1.00 89.50 188 ALA A CA 1
ATOM 1465 C C . ALA A 1 188 ? 22.333 11.296 -32.664 1.00 89.50 188 ALA A C 1
ATOM 1467 O O . ALA A 1 188 ? 21.539 11.944 -31.988 1.00 89.50 188 ALA A O 1
ATOM 1468 N N . VAL A 1 189 ? 23.373 11.885 -33.259 1.00 84.06 189 VAL A N 1
ATOM 1469 C CA . VAL A 1 189 ? 23.795 13.288 -33.033 1.00 84.06 189 VAL A CA 1
ATOM 1470 C C . VAL A 1 189 ? 22.996 14.283 -33.901 1.00 84.06 189 VAL A C 1
ATOM 1472 O O . VAL A 1 189 ? 23.531 15.268 -34.381 1.00 84.06 189 VAL A O 1
ATOM 1475 N N . SER A 1 190 ? 21.721 14.005 -34.183 1.00 67.06 190 SER A N 1
ATOM 1476 C CA . SER A 1 190 ? 20.941 14.567 -35.304 1.00 67.06 190 SER A CA 1
ATOM 1477 C C . SER A 1 190 ? 21.312 15.992 -35.777 1.00 67.06 190 SER A C 1
ATOM 1479 O O . SER A 1 190 ? 21.068 16.973 -35.073 1.00 67.06 190 SER A O 1
ATOM 1481 N N . LYS A 1 191 ? 21.799 16.090 -37.020 1.00 50.78 191 LYS A N 1
ATOM 1482 C CA . LYS A 1 191 ? 21.512 17.134 -38.030 1.00 50.78 191 LYS A CA 1
ATOM 1483 C C . LYS A 1 191 ? 22.226 16.720 -39.327 1.00 50.78 191 LYS A C 1
ATOM 1485 O O . LYS A 1 191 ? 23.309 17.202 -39.625 1.00 50.78 191 LYS A O 1
ATOM 1490 N N . GLY A 1 192 ? 21.674 15.765 -40.069 1.00 50.09 192 GLY A N 1
ATOM 1491 C CA . GLY A 1 192 ? 22.324 15.304 -41.299 1.00 50.09 192 GLY A CA 1
ATOM 1492 C C . GLY A 1 192 ? 21.389 14.539 -42.207 1.00 50.09 192 GLY A C 1
ATOM 1493 O O . GLY A 1 192 ? 20.851 15.113 -43.146 1.00 50.09 192 GLY A O 1
ATOM 1494 N N . ASP A 1 193 ? 21.130 13.277 -41.899 1.00 50.16 193 ASP A N 1
ATOM 1495 C CA . ASP A 1 193 ? 20.395 12.425 -42.818 1.00 50.16 193 ASP A CA 1
ATOM 1496 C C . ASP A 1 193 ? 19.070 11.976 -42.218 1.00 50.16 193 ASP A C 1
ATOM 1498 O O . ASP A 1 193 ? 18.986 11.029 -41.446 1.00 50.16 193 ASP A O 1
ATOM 1502 N N . ALA A 1 194 ? 17.982 12.580 -42.701 1.00 55.22 194 ALA A N 1
ATOM 1503 C CA . ALA A 1 194 ? 16.631 12.006 -42.637 1.00 55.22 194 ALA A CA 1
ATOM 1504 C C . ALA A 1 194 ? 16.516 10.643 -43.375 1.00 55.22 194 ALA A C 1
ATOM 1506 O O . ALA A 1 194 ? 15.417 10.157 -43.621 1.00 55.22 194 ALA A O 1
ATOM 1507 N N . ARG A 1 195 ? 17.655 10.067 -43.777 1.00 59.59 195 ARG A N 1
ATOM 1508 C CA . ARG A 1 195 ? 17.847 8.801 -44.480 1.00 59.59 195 ARG A CA 1
ATOM 1509 C C . ARG A 1 195 ? 18.563 7.756 -43.623 1.00 59.59 195 ARG A C 1
ATOM 1511 O O . ARG A 1 195 ? 18.723 6.639 -44.101 1.00 59.59 195 ARG A O 1
ATOM 1518 N N . ASP A 1 196 ? 18.974 8.089 -42.396 1.00 66.12 196 ASP A N 1
ATOM 1519 C CA . ASP A 1 196 ? 19.537 7.105 -41.471 1.00 66.12 196 ASP A CA 1
ATOM 1520 C C . ASP A 1 196 ? 18.436 6.100 -41.097 1.00 66.12 196 ASP A C 1
ATOM 1522 O O . ASP A 1 196 ? 17.562 6.356 -40.269 1.00 66.12 196 ASP A O 1
ATOM 1526 N N . THR A 1 197 ? 18.437 4.949 -41.766 1.00 73.81 197 THR A N 1
ATOM 1527 C CA . THR A 1 197 ? 17.578 3.812 -41.431 1.00 73.81 197 THR A CA 1
ATOM 1528 C C . THR A 1 197 ? 18.032 3.198 -40.107 1.00 73.81 197 THR A C 1
ATOM 1530 O O . THR A 1 197 ? 19.232 3.050 -39.882 1.00 73.81 197 THR A O 1
ATOM 1533 N N . GLY A 1 198 ? 17.091 2.799 -39.245 1.00 77.81 198 GLY A N 1
ATOM 1534 C CA . GLY A 1 198 ? 17.404 2.152 -37.960 1.00 77.81 198 GLY A CA 1
ATOM 1535 C C . GLY A 1 198 ? 17.517 3.100 -36.760 1.00 77.81 198 GLY A C 1
ATOM 1536 O O . GLY A 1 198 ? 18.137 2.745 -35.759 1.00 77.81 198 GLY A O 1
ATOM 1537 N N . LEU A 1 199 ? 16.931 4.299 -36.849 1.00 87.69 199 LEU A N 1
ATOM 1538 C CA . LEU A 1 199 ? 16.721 5.168 -35.691 1.00 87.69 199 LEU A CA 1
ATOM 1539 C C . LEU A 1 199 ? 15.585 4.629 -34.812 1.00 87.69 199 LEU A C 1
ATOM 1541 O O . LEU A 1 199 ? 14.529 4.258 -35.321 1.00 87.69 199 LEU A O 1
ATOM 1545 N N . PHE A 1 200 ? 15.777 4.628 -33.497 1.00 90.19 200 PHE A N 1
ATOM 1546 C CA . PHE A 1 200 ? 14.758 4.216 -32.531 1.00 90.19 200 PHE A CA 1
ATOM 1547 C C . PHE A 1 200 ? 14.880 4.993 -31.218 1.00 90.19 200 PHE A C 1
ATOM 1549 O O . PHE A 1 200 ? 15.907 5.603 -30.928 1.00 90.19 200 PHE A O 1
ATOM 1556 N N . CYS A 1 201 ? 13.830 4.964 -30.402 1.00 92.62 201 CYS A N 1
ATOM 1557 C CA . CYS A 1 201 ? 13.840 5.539 -29.060 1.00 92.62 201 CYS A CA 1
ATOM 1558 C C . CYS A 1 201 ? 13.883 4.407 -28.038 1.00 92.62 201 CYS A C 1
ATOM 1560 O O . CYS A 1 201 ? 13.050 3.502 -28.081 1.00 92.62 201 CYS A O 1
ATOM 1562 N N . LYS A 1 202 ? 14.835 4.460 -27.104 1.00 93.31 202 LYS A N 1
ATOM 1563 C CA . LYS A 1 202 ? 14.816 3.555 -25.953 1.00 93.31 202 LYS A CA 1
ATOM 1564 C C . LYS A 1 202 ? 13.699 3.976 -25.013 1.00 93.31 202 LYS A C 1
ATOM 1566 O O . LYS A 1 202 ? 13.529 5.169 -24.769 1.00 93.31 202 LYS A O 1
ATOM 1571 N N . LEU A 1 203 ? 12.974 3.002 -24.487 1.00 91.94 203 LEU A N 1
ATOM 1572 C CA . LEU A 1 203 ? 12.050 3.212 -23.384 1.00 91.94 203 LEU A CA 1
ATOM 1573 C C . LEU A 1 203 ? 12.754 2.836 -22.086 1.00 91.94 203 LEU A C 1
ATOM 1575 O O . LEU A 1 203 ? 13.548 1.893 -22.057 1.00 91.94 203 LEU A O 1
ATOM 1579 N N . HIS A 1 204 ? 12.476 3.587 -21.033 1.00 87.56 204 HIS A N 1
ATOM 1580 C CA . HIS A 1 204 ? 12.881 3.250 -19.681 1.00 87.56 204 HIS A CA 1
ATOM 1581 C C . HIS A 1 204 ? 11.633 3.135 -18.820 1.00 87.56 204 HIS A C 1
ATOM 1583 O O . HIS A 1 204 ? 10.669 3.882 -18.990 1.00 87.56 204 HIS A O 1
ATOM 1589 N N . TRP A 1 205 ? 11.656 2.172 -17.909 1.00 85.50 205 TRP A N 1
ATOM 1590 C CA . TRP A 1 205 ? 10.634 2.057 -16.887 1.00 85.50 205 TRP A CA 1
ATOM 1591 C C . TRP A 1 205 ? 10.854 3.188 -15.884 1.00 85.50 205 TRP A C 1
ATOM 1593 O O . TRP A 1 205 ? 11.862 3.185 -15.180 1.00 85.50 205 TRP A O 1
ATOM 1603 N N . THR A 1 206 ? 9.954 4.170 -15.853 1.00 86.06 206 THR A N 1
ATOM 1604 C CA . THR A 1 206 ? 9.939 5.190 -14.789 1.00 86.06 206 THR A CA 1
ATOM 1605 C C . THR A 1 206 ? 9.362 4.627 -13.505 1.00 86.06 206 THR A C 1
ATOM 1607 O O . THR A 1 206 ? 9.750 5.043 -12.419 1.00 86.06 206 THR A O 1
ATOM 1610 N N . ARG A 1 207 ? 8.492 3.627 -13.648 1.00 89.50 207 ARG A N 1
ATOM 1611 C CA . ARG A 1 207 ? 8.008 2.787 -12.566 1.00 89.50 207 ARG A CA 1
ATOM 1612 C C . ARG A 1 207 ? 8.133 1.335 -12.983 1.00 89.50 207 ARG A C 1
ATOM 1614 O O . ARG A 1 207 ? 7.562 0.944 -14.001 1.00 89.50 207 ARG A O 1
ATOM 1621 N N . ASN A 1 208 ? 8.919 0.565 -12.244 1.00 90.81 208 ASN A N 1
ATOM 1622 C CA . ASN A 1 208 ? 9.206 -0.831 -12.545 1.00 90.81 208 ASN A CA 1
ATOM 1623 C C . ASN A 1 208 ? 8.206 -1.776 -11.842 1.00 90.81 208 ASN A C 1
ATOM 1625 O O . ASN A 1 208 ? 7.263 -1.346 -11.176 1.00 90.81 208 ASN A O 1
ATOM 1629 N N . ALA A 1 209 ? 8.383 -3.085 -12.034 1.00 91.44 209 ALA A N 1
ATOM 1630 C CA . ALA A 1 209 ? 7.515 -4.097 -11.431 1.00 91.44 209 ALA A CA 1
ATOM 1631 C C . ALA A 1 209 ? 7.600 -4.126 -9.893 1.00 91.44 209 ALA A C 1
ATOM 1633 O O . ALA A 1 209 ? 6.586 -4.372 -9.243 1.00 91.44 209 ALA A O 1
ATOM 1634 N N . ASP A 1 210 ? 8.772 -3.842 -9.321 1.00 94.19 210 ASP A N 1
ATOM 1635 C CA . ASP A 1 210 ? 8.986 -3.827 -7.873 1.00 94.19 210 ASP A CA 1
ATOM 1636 C C . ASP A 1 210 ? 8.287 -2.632 -7.216 1.00 94.19 210 ASP A C 1
ATOM 1638 O O . ASP A 1 210 ? 7.671 -2.804 -6.169 1.00 94.19 210 ASP A O 1
ATOM 1642 N N . ASP A 1 211 ? 8.276 -1.460 -7.859 1.00 93.88 211 ASP A N 1
ATOM 1643 C CA . ASP A 1 211 ? 7.544 -0.283 -7.370 1.00 93.88 211 ASP A CA 1
ATOM 1644 C C . ASP A 1 211 ? 6.034 -0.572 -7.290 1.00 93.88 211 ASP A C 1
ATOM 1646 O O . ASP A 1 211 ? 5.361 -0.257 -6.308 1.00 93.88 211 ASP A O 1
ATOM 1650 N N . VAL A 1 212 ? 5.484 -1.224 -8.323 1.00 94.12 212 VAL A N 1
ATOM 1651 C CA . VAL A 1 212 ? 4.071 -1.633 -8.332 1.00 94.12 212 VAL A CA 1
ATOM 1652 C C . VAL A 1 212 ? 3.805 -2.722 -7.287 1.00 94.12 212 VAL A C 1
ATOM 1654 O O . VAL A 1 212 ? 2.763 -2.695 -6.628 1.00 94.12 212 VAL A O 1
ATOM 1657 N N . ALA A 1 213 ? 4.723 -3.677 -7.106 1.00 95.75 213 ALA A N 1
ATOM 1658 C CA . ALA A 1 213 ? 4.609 -4.685 -6.054 1.00 95.75 213 ALA A CA 1
ATOM 1659 C C . ALA A 1 213 ? 4.637 -4.062 -4.658 1.00 95.75 213 ALA A C 1
ATOM 1661 O O . ALA A 1 213 ? 3.888 -4.507 -3.791 1.00 95.75 213 ALA A O 1
ATOM 1662 N N . GLU A 1 214 ? 5.460 -3.037 -4.439 1.00 96.31 214 GLU A N 1
ATOM 1663 C CA . GLU A 1 214 ? 5.547 -2.333 -3.165 1.00 96.31 214 GLU A CA 1
ATOM 1664 C C . GLU A 1 214 ? 4.228 -1.646 -2.814 1.00 96.31 214 GLU A C 1
ATOM 1666 O O . GLU A 1 214 ? 3.717 -1.840 -1.710 1.00 96.31 214 GLU A O 1
ATOM 1671 N N . ASP A 1 215 ? 3.613 -0.928 -3.753 1.00 95.81 215 ASP A N 1
ATOM 1672 C CA . ASP A 1 215 ? 2.329 -0.263 -3.505 1.00 95.81 215 ASP A CA 1
ATOM 1673 C C . ASP A 1 215 ? 1.193 -1.264 -3.257 1.00 95.81 215 ASP A C 1
ATOM 1675 O O . ASP A 1 215 ? 0.387 -1.099 -2.334 1.00 95.81 215 ASP A O 1
ATOM 1679 N N . ARG A 1 216 ? 1.173 -2.374 -4.004 1.00 96.19 216 ARG A N 1
ATOM 1680 C CA . ARG A 1 216 ? 0.233 -3.477 -3.753 1.00 96.19 216 ARG A CA 1
ATOM 1681 C C . ARG A 1 216 ? 0.477 -4.148 -2.406 1.00 96.19 216 ARG A C 1
ATOM 1683 O O . ARG A 1 216 ? -0.488 -4.473 -1.719 1.00 96.19 216 ARG A O 1
ATOM 1690 N N . ALA A 1 217 ? 1.732 -4.336 -2.005 1.00 96.94 217 ALA A N 1
ATOM 1691 C CA . ALA A 1 217 ? 2.081 -4.889 -0.702 1.00 96.94 217 ALA A CA 1
ATOM 1692 C C . ALA A 1 217 ? 1.657 -3.951 0.434 1.00 96.94 217 ALA A C 1
ATOM 1694 O O . ALA A 1 217 ? 1.089 -4.421 1.418 1.00 96.94 217 ALA A O 1
ATOM 1695 N N . ARG A 1 218 ? 1.844 -2.631 0.287 1.00 97.19 218 ARG A N 1
ATOM 1696 C CA . ARG A 1 218 ? 1.375 -1.623 1.262 1.00 97.19 218 ARG A CA 1
ATOM 1697 C C . ARG A 1 218 ? -0.131 -1.698 1.434 1.00 97.19 218 ARG A C 1
ATOM 1699 O O . ARG A 1 218 ? -0.619 -1.741 2.563 1.00 97.19 218 ARG A O 1
ATOM 1706 N N . TYR A 1 219 ? -0.857 -1.773 0.324 1.00 97.38 219 TYR A N 1
ATOM 1707 C CA . TYR A 1 219 ? -2.301 -1.947 0.351 1.00 97.38 219 TYR A CA 1
ATOM 1708 C C . TYR A 1 219 ? -2.724 -3.269 1.000 1.00 97.38 219 TYR A C 1
ATOM 1710 O O . TYR A 1 219 ? -3.581 -3.265 1.881 1.00 97.38 219 TYR A O 1
ATOM 1718 N N . ALA A 1 220 ? -2.114 -4.388 0.599 1.00 97.31 220 ALA A N 1
ATOM 1719 C CA . ALA A 1 220 ? -2.434 -5.718 1.112 1.00 97.31 220 ALA A CA 1
ATOM 1720 C C . ALA A 1 220 ? -2.199 -5.819 2.623 1.00 97.31 220 ALA A C 1
ATOM 1722 O O . ALA A 1 220 ? -3.074 -6.279 3.348 1.00 97.31 220 ALA A O 1
ATOM 1723 N N . VAL A 1 221 ? -1.051 -5.336 3.106 1.00 97.75 221 VAL A N 1
ATOM 1724 C CA . VAL A 1 221 ? -0.701 -5.308 4.534 1.00 97.75 221 VAL A CA 1
ATOM 1725 C C . VAL A 1 221 ? -1.696 -4.462 5.325 1.00 97.75 221 VAL A C 1
ATOM 1727 O O . VAL A 1 221 ? -2.193 -4.907 6.358 1.00 97.75 221 VAL A O 1
ATOM 1730 N N . TRP A 1 222 ? -2.027 -3.267 4.828 1.00 98.00 222 TRP A N 1
ATOM 1731 C CA . TRP A 1 222 ? -3.034 -2.405 5.444 1.00 98.00 222 TRP A CA 1
ATOM 1732 C C . TRP A 1 222 ? -4.403 -3.096 5.515 1.00 98.00 222 TRP A C 1
ATOM 1734 O O . TRP A 1 222 ? -4.994 -3.167 6.590 1.00 98.00 222 TRP A O 1
ATOM 1744 N N . HIS A 1 223 ? -4.888 -3.657 4.406 1.00 97.94 223 HIS A N 1
ATOM 1745 C CA . HIS A 1 223 ? -6.192 -4.319 4.351 1.00 97.94 223 HIS A CA 1
ATOM 1746 C C . HIS A 1 223 ? -6.238 -5.582 5.229 1.00 97.94 223 HIS A C 1
ATOM 1748 O O . HIS A 1 223 ? -7.210 -5.790 5.956 1.00 97.94 223 HIS A O 1
ATOM 1754 N N . ALA A 1 224 ? -5.181 -6.401 5.220 1.00 98.12 224 ALA A N 1
ATOM 1755 C CA . ALA A 1 224 ? -5.070 -7.591 6.064 1.00 98.12 224 ALA A CA 1
ATOM 1756 C C . ALA A 1 224 ? -5.116 -7.229 7.548 1.00 98.12 224 ALA A C 1
ATOM 1758 O O . ALA A 1 224 ? -5.816 -7.881 8.321 1.00 98.12 224 ALA A O 1
ATOM 1759 N N . ALA A 1 225 ? -4.441 -6.147 7.936 1.00 98.19 225 ALA A N 1
ATOM 1760 C CA . ALA A 1 225 ? -4.487 -5.655 9.301 1.00 98.19 225 ALA A CA 1
ATOM 1761 C C . ALA A 1 225 ? -5.887 -5.165 9.702 1.00 98.19 225 ALA A C 1
ATOM 1763 O O . ALA A 1 225 ? -6.329 -5.442 10.813 1.00 98.19 225 ALA A O 1
ATOM 1764 N N . LEU A 1 226 ? -6.622 -4.495 8.806 1.00 98.00 226 LEU A N 1
ATOM 1765 C CA . LEU A 1 226 ? -8.012 -4.108 9.074 1.00 98.00 226 LEU A CA 1
ATOM 1766 C C . LEU A 1 226 ? -8.934 -5.322 9.252 1.00 98.00 226 LEU A C 1
ATOM 1768 O O . LEU A 1 226 ? -9.760 -5.337 10.167 1.00 98.00 226 LEU A O 1
ATOM 1772 N N . ALA A 1 227 ? -8.793 -6.340 8.400 1.00 97.75 227 ALA A N 1
ATOM 1773 C CA . ALA A 1 227 ? -9.550 -7.582 8.522 1.00 97.75 227 ALA A CA 1
ATOM 1774 C C . ALA A 1 227 ? -9.251 -8.278 9.862 1.00 97.75 227 ALA A C 1
ATOM 1776 O O . ALA A 1 227 ? -10.175 -8.612 10.599 1.00 97.75 227 ALA A O 1
ATOM 1777 N N . HIS A 1 228 ? -7.970 -8.379 10.228 1.00 97.56 228 HIS A N 1
ATOM 1778 C CA . HIS A 1 228 ? -7.536 -8.951 11.501 1.00 97.56 228 HIS A CA 1
ATOM 1779 C C . HIS A 1 228 ? -8.077 -8.176 12.716 1.00 97.56 228 HIS A C 1
ATOM 1781 O O . HIS A 1 228 ? -8.602 -8.765 13.659 1.00 97.56 228 HIS A O 1
ATOM 1787 N N . LEU A 1 229 ? -8.010 -6.840 12.690 1.00 97.94 229 LEU A N 1
ATOM 1788 C CA . LEU A 1 229 ? -8.544 -5.996 13.764 1.00 97.94 229 LEU A CA 1
ATOM 1789 C C . LEU A 1 229 ? -10.069 -6.098 13.885 1.00 97.94 229 LEU A C 1
ATOM 1791 O O . LEU A 1 229 ? -10.591 -6.028 14.993 1.00 97.94 229 LEU A O 1
ATOM 1795 N N . THR A 1 230 ? -10.788 -6.299 12.778 1.00 97.88 230 THR A N 1
ATOM 1796 C CA . THR A 1 230 ? -12.252 -6.466 12.800 1.00 97.88 230 THR A CA 1
ATOM 1797 C C . THR A 1 230 ? -12.663 -7.647 13.684 1.00 97.88 230 THR A C 1
ATOM 1799 O O . THR A 1 230 ? -13.581 -7.519 14.491 1.00 97.88 230 THR A O 1
ATOM 1802 N N . GLU A 1 231 ? -11.960 -8.777 13.583 1.00 96.62 231 GLU A N 1
ATOM 1803 C CA . GLU A 1 231 ? -12.237 -9.970 14.394 1.00 96.62 231 GLU A CA 1
ATOM 1804 C C . GLU A 1 231 ? -11.962 -9.723 15.885 1.00 96.62 231 GLU A C 1
ATOM 1806 O O . GLU A 1 231 ? -12.751 -10.113 16.755 1.00 96.62 231 GLU A O 1
ATOM 1811 N N . ARG A 1 232 ? -10.866 -9.016 16.181 1.00 97.88 232 ARG A N 1
ATOM 1812 C CA . ARG A 1 232 ? -10.410 -8.729 17.549 1.00 97.88 232 ARG A CA 1
ATOM 1813 C C . ARG A 1 232 ? -11.255 -7.675 18.265 1.00 97.88 232 ARG A C 1
ATOM 1815 O O . ARG A 1 232 ? -11.348 -7.692 19.488 1.00 97.88 232 ARG A O 1
ATOM 1822 N N . LEU A 1 233 ? -11.921 -6.794 17.519 1.00 97.69 233 LEU A N 1
ATOM 1823 C CA . LEU A 1 233 ? -12.725 -5.688 18.052 1.00 97.69 233 LEU A CA 1
ATOM 1824 C C . LEU A 1 233 ? -14.229 -6.004 18.157 1.00 97.69 233 LEU A C 1
ATOM 1826 O O . LEU A 1 233 ? -15.053 -5.101 18.292 1.00 97.69 233 LEU A O 1
ATOM 1830 N N . SER A 1 234 ? -14.620 -7.280 18.146 1.00 95.69 234 SER A N 1
ATOM 1831 C CA . SER A 1 234 ? -16.030 -7.692 18.273 1.00 95.69 234 SER A CA 1
ATOM 1832 C C . SER A 1 234 ? -16.643 -7.413 19.662 1.00 95.69 234 SER A C 1
ATOM 1834 O O . SER A 1 234 ? -17.867 -7.354 19.812 1.00 95.69 234 SER A O 1
ATOM 1836 N N . GLY A 1 235 ? -15.799 -7.196 20.679 1.00 95.12 235 GLY A N 1
ATOM 1837 C CA . GLY A 1 235 ? -16.185 -6.960 22.076 1.00 95.12 235 GLY A CA 1
ATOM 1838 C C . GLY A 1 235 ? -16.399 -5.498 22.490 1.00 95.12 235 GLY A C 1
ATOM 1839 O O . GLY A 1 235 ? -16.605 -5.251 23.678 1.00 95.12 235 GLY A O 1
ATOM 1840 N N . LEU A 1 236 ? -16.341 -4.534 21.564 1.00 96.88 236 LEU A N 1
ATOM 1841 C CA . LEU A 1 236 ? -16.513 -3.113 21.894 1.00 96.88 236 LEU A CA 1
ATOM 1842 C C . LEU A 1 236 ? -17.909 -2.81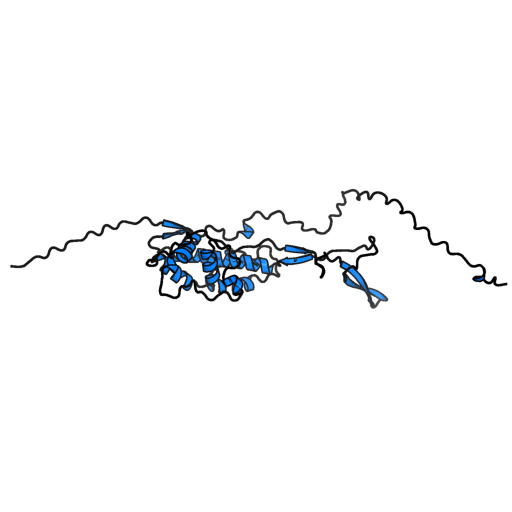4 22.478 1.00 96.88 236 LEU A C 1
ATOM 1844 O O . LEU A 1 236 ? -18.915 -3.450 22.141 1.00 96.88 236 LEU A O 1
ATOM 1848 N N . SER A 1 237 ? -17.964 -1.858 23.407 1.00 96.00 237 SER A N 1
ATOM 1849 C CA . SER A 1 237 ? -19.154 -1.609 24.225 1.00 96.00 237 SER A CA 1
ATOM 1850 C C . SER A 1 237 ? -20.212 -0.776 23.497 1.00 96.00 237 SER A C 1
ATOM 1852 O O . SER A 1 237 ? -21.402 -1.103 23.568 1.00 96.00 237 SER A O 1
ATOM 1854 N N . SER A 1 238 ? -19.791 0.265 22.772 1.00 95.94 238 SER A N 1
ATOM 1855 C CA . SER A 1 238 ? -20.669 1.244 22.121 1.00 95.94 238 SER A CA 1
ATOM 1856 C C . SER A 1 238 ? -20.677 1.136 20.594 1.00 95.94 238 SER A C 1
ATOM 1858 O O . SER A 1 238 ? -21.640 1.579 19.953 1.00 95.94 238 SER A O 1
ATOM 1860 N N . VAL A 1 239 ? -19.655 0.503 20.014 1.00 96.94 239 VAL A N 1
ATOM 1861 C CA . VAL A 1 239 ? -19.485 0.334 18.567 1.00 96.94 239 VAL A CA 1
ATOM 1862 C C . VAL A 1 239 ? -19.538 -1.141 18.170 1.00 96.94 239 VAL A C 1
ATOM 1864 O O . VAL A 1 239 ? -18.930 -1.996 18.797 1.00 96.94 239 VAL A O 1
ATOM 1867 N N . GLU A 1 240 ? -20.260 -1.445 17.098 1.00 97.25 240 GLU A N 1
ATOM 1868 C CA . GLU A 1 240 ? -20.186 -2.717 16.384 1.00 97.25 240 GLU A CA 1
ATOM 1869 C C . GLU A 1 240 ? -19.327 -2.517 15.131 1.00 97.25 240 GLU A C 1
ATOM 1871 O O . GLU A 1 240 ? -19.651 -1.690 14.272 1.00 97.25 240 GLU A O 1
ATOM 1876 N N . VAL A 1 241 ? -18.222 -3.258 15.042 1.00 98.00 241 VAL A N 1
ATOM 1877 C CA . VAL A 1 241 ? -17.248 -3.140 13.952 1.00 98.00 241 VAL A CA 1
ATOM 1878 C C . VAL A 1 241 ? -17.630 -4.065 12.799 1.00 98.00 241 VAL A C 1
ATOM 1880 O O . VAL A 1 241 ? -17.836 -5.262 12.991 1.00 98.00 241 VAL A O 1
ATOM 1883 N N . ARG A 1 242 ? -17.699 -3.516 11.586 1.00 98.00 242 ARG A N 1
ATOM 1884 C CA . ARG A 1 242 ? -17.870 -4.276 10.341 1.00 98.00 242 ARG A CA 1
ATOM 1885 C C . ARG A 1 242 ? -16.556 -4.426 9.584 1.00 98.00 242 ARG A C 1
ATOM 1887 O O . ARG A 1 242 ? -15.636 -3.630 9.756 1.00 98.00 242 ARG A O 1
ATOM 1894 N N . ALA A 1 243 ? -16.532 -5.427 8.706 1.00 97.12 243 ALA A N 1
ATOM 1895 C CA . ALA A 1 243 ? -15.433 -5.696 7.787 1.00 97.12 243 ALA A CA 1
ATOM 1896 C C . ALA A 1 243 ? -15.044 -4.461 6.947 1.00 97.12 243 ALA A C 1
ATOM 1898 O O . ALA A 1 243 ? -15.881 -3.567 6.758 1.00 97.12 243 ALA A O 1
ATOM 1899 N N . PRO A 1 244 ? -13.805 -4.426 6.419 1.00 97.00 244 PRO A N 1
ATOM 1900 C CA . PRO A 1 244 ? -13.351 -3.352 5.542 1.00 97.00 244 PRO A CA 1
ATOM 1901 C C . PRO A 1 244 ? -14.310 -3.125 4.368 1.00 97.00 244 PRO A C 1
ATOM 1903 O O . PRO A 1 244 ? -14.778 -4.077 3.742 1.00 97.00 244 PRO A O 1
ATOM 1906 N N . ILE A 1 245 ? -14.587 -1.860 4.045 1.00 96.50 245 ILE A N 1
ATOM 1907 C CA . ILE A 1 245 ? -15.350 -1.492 2.837 1.00 96.50 245 ILE A CA 1
ATOM 1908 C C . ILE A 1 245 ? -14.477 -1.669 1.594 1.00 96.50 245 ILE A C 1
ATOM 1910 O O . ILE A 1 245 ? -14.962 -1.891 0.483 1.00 96.50 245 ILE A O 1
ATOM 1914 N N . ALA A 1 246 ? -13.173 -1.458 1.759 1.00 94.00 246 ALA A N 1
ATOM 1915 C CA . ALA A 1 246 ? -12.210 -1.585 0.685 1.00 94.00 246 ALA A CA 1
ATOM 1916 C C . ALA A 1 246 ? -12.175 -3.029 0.132 1.00 94.00 246 ALA A C 1
ATOM 1918 O O . ALA A 1 246 ? -12.280 -3.975 0.904 1.00 94.00 246 ALA A O 1
ATOM 1919 N N . PRO A 1 247 ? -12.038 -3.228 -1.192 1.00 95.75 247 PRO A N 1
ATOM 1920 C CA . PRO A 1 247 ? -11.859 -4.567 -1.747 1.00 95.75 247 PRO A CA 1
ATOM 1921 C C . PRO A 1 247 ? -10.475 -5.119 -1.381 1.00 95.75 247 PRO A C 1
ATOM 1923 O O . PRO A 1 247 ? -9.502 -4.375 -1.384 1.00 95.75 247 PRO A O 1
ATOM 1926 N N . ALA A 1 248 ? -10.352 -6.430 -1.167 1.00 95.44 248 ALA A N 1
ATOM 1927 C CA . ALA A 1 248 ? -9.057 -7.035 -0.841 1.00 95.44 248 ALA A CA 1
ATOM 1928 C C . ALA A 1 248 ? -8.030 -6.896 -1.984 1.00 95.44 248 ALA A C 1
ATOM 1930 O O . ALA A 1 248 ? -6.864 -6.602 -1.741 1.00 95.44 248 ALA A O 1
ATOM 1931 N N . THR A 1 249 ? -8.459 -7.067 -3.240 1.00 94.69 249 THR A N 1
ATOM 1932 C CA . THR A 1 249 ? -7.577 -7.091 -4.425 1.00 94.69 249 THR A CA 1
ATOM 1933 C C . THR A 1 249 ? -8.060 -6.133 -5.525 1.00 94.69 249 THR A C 1
ATOM 1935 O O . THR A 1 249 ? -8.536 -6.554 -6.589 1.00 94.69 249 THR A O 1
ATOM 1938 N N . PRO A 1 250 ? -7.947 -4.808 -5.308 1.00 93.00 250 PRO A N 1
ATOM 1939 C CA . PRO A 1 250 ? -8.417 -3.803 -6.265 1.00 93.00 250 PRO A CA 1
ATOM 1940 C C . PRO A 1 250 ? -7.739 -3.904 -7.639 1.00 93.00 250 PRO A C 1
ATOM 1942 O O . PRO A 1 250 ? -8.370 -3.585 -8.639 1.00 93.00 250 PRO A O 1
ATOM 1945 N N . TRP A 1 251 ? -6.496 -4.397 -7.716 1.00 91.44 251 TRP A N 1
ATOM 1946 C CA . TRP A 1 251 ? -5.760 -4.560 -8.980 1.00 91.44 251 TRP A CA 1
ATOM 1947 C C . TRP A 1 251 ? -6.185 -5.769 -9.825 1.00 91.44 251 TRP A C 1
ATOM 1949 O O . TRP A 1 251 ? -5.803 -5.840 -10.988 1.00 91.44 251 TRP A O 1
ATOM 1959 N N . ILE A 1 252 ? -6.936 -6.719 -9.259 1.00 88.75 252 ILE A N 1
ATOM 1960 C CA . ILE A 1 252 ? -7.476 -7.881 -9.994 1.00 88.75 252 ILE A CA 1
ATOM 1961 C C . ILE A 1 252 ? -8.920 -7.609 -10.410 1.00 88.75 252 ILE A C 1
ATOM 1963 O O . ILE A 1 252 ? -9.345 -7.967 -11.502 1.00 88.75 252 ILE A O 1
ATOM 1967 N N . SER A 1 253 ? -9.674 -6.973 -9.512 1.00 71.31 253 SER A N 1
ATOM 1968 C CA . SER A 1 253 ? -11.124 -6.804 -9.638 1.00 71.31 253 SER A CA 1
ATOM 1969 C C . SER A 1 253 ? -11.529 -5.667 -10.579 1.00 71.31 253 SER A C 1
ATOM 1971 O O . SER A 1 253 ? -12.693 -5.575 -10.965 1.00 71.31 253 SER A O 1
ATOM 1973 N N . GLN A 1 254 ? -10.601 -4.779 -10.943 1.00 64.31 254 GLN A N 1
ATOM 1974 C CA . GLN A 1 254 ? -10.868 -3.769 -11.960 1.00 64.31 254 GLN A CA 1
ATOM 1975 C C . GLN A 1 254 ? -10.790 -4.418 -13.347 1.00 64.31 254 GLN A C 1
ATOM 1977 O O . GLN A 1 254 ? -9.812 -5.121 -13.614 1.00 64.31 254 GLN A O 1
ATOM 1982 N N . PRO A 1 255 ? -11.781 -4.202 -14.239 1.00 52.69 255 PRO A N 1
ATOM 1983 C CA . PRO A 1 255 ? -11.670 -4.649 -15.619 1.00 52.69 255 PRO A CA 1
ATOM 1984 C C . PRO A 1 255 ? -10.384 -4.051 -16.162 1.00 52.69 255 PRO A C 1
ATOM 1986 O O . PRO A 1 255 ? -10.249 -2.829 -16.200 1.00 52.69 255 PRO A O 1
ATOM 1989 N N . THR A 1 256 ? -9.421 -4.911 -16.491 1.00 48.81 256 THR A N 1
ATOM 1990 C CA . THR A 1 256 ? -8.132 -4.489 -17.023 1.00 48.81 256 THR A CA 1
ATOM 1991 C C . THR A 1 256 ? -8.436 -3.569 -18.204 1.00 48.81 256 THR A C 1
ATOM 1993 O O . THR A 1 256 ? -9.007 -4.057 -19.186 1.00 48.81 256 THR A O 1
ATOM 1996 N N . PRO A 1 257 ? -8.159 -2.249 -18.130 1.00 51.44 257 PRO A N 1
ATOM 1997 C CA . PRO A 1 257 ? -8.296 -1.409 -19.307 1.00 51.44 257 PRO A CA 1
ATOM 1998 C C . PRO A 1 257 ? -7.459 -2.074 -20.404 1.00 51.44 257 PRO A C 1
ATOM 2000 O O . PRO A 1 257 ? -6.374 -2.580 -20.093 1.00 51.44 257 PRO A O 1
ATOM 2003 N N . PRO A 1 258 ? -7.985 -2.193 -21.638 1.00 43.59 258 PRO A N 1
ATOM 2004 C CA . PRO A 1 258 ? -7.364 -2.993 -22.684 1.00 43.59 258 PRO A CA 1
ATOM 2005 C C . PRO A 1 258 ? -5.887 -2.632 -22.761 1.00 43.59 258 PRO A C 1
ATOM 2007 O O . PRO A 1 258 ? -5.547 -1.463 -22.948 1.00 43.59 258 PRO A O 1
ATOM 2010 N N . ALA A 1 259 ? -5.034 -3.630 -22.514 1.00 45.97 259 ALA A N 1
ATOM 2011 C CA . ALA A 1 259 ? -3.598 -3.445 -22.403 1.00 45.97 259 ALA A CA 1
ATOM 2012 C C . ALA A 1 259 ? -3.111 -2.600 -23.584 1.00 45.97 259 ALA A C 1
ATOM 2014 O O . ALA A 1 259 ? -3.315 -2.974 -24.742 1.00 45.97 259 ALA A O 1
ATOM 2015 N N . ALA A 1 260 ? -2.504 -1.448 -23.294 1.00 44.94 260 ALA A N 1
ATOM 2016 C CA . ALA A 1 260 ? -1.931 -0.594 -24.318 1.00 44.94 260 ALA A CA 1
ATOM 2017 C C . ALA A 1 260 ? -0.792 -1.359 -25.016 1.00 44.94 260 ALA A C 1
ATOM 2019 O O . ALA A 1 260 ? 0.316 -1.478 -24.508 1.00 44.94 260 ALA A O 1
ATOM 2020 N N . LEU A 1 261 ? -1.155 -1.930 -26.166 1.00 44.28 261 LEU A N 1
ATOM 2021 C CA . LEU A 1 261 ? -0.354 -2.439 -27.276 1.00 44.28 261 LEU A CA 1
ATOM 2022 C C . LEU A 1 261 ? 0.909 -3.229 -26.898 1.00 44.28 261 LEU A C 1
ATOM 2024 O O . LEU A 1 261 ? 2.023 -2.715 -26.881 1.00 44.28 261 LEU A O 1
ATOM 2028 N N . GLN A 1 262 ? 0.747 -4.553 -26.820 1.00 43.78 262 GLN A N 1
ATOM 2029 C CA . GLN A 1 262 ? 1.819 -5.563 -26.856 1.00 43.78 262 GLN A CA 1
ATOM 2030 C C . GLN A 1 262 ? 2.706 -5.531 -28.126 1.00 43.78 262 GLN A C 1
ATOM 2032 O O . GLN A 1 262 ? 3.552 -6.405 -28.314 1.00 43.78 262 GLN A O 1
ATOM 2037 N N . ARG A 1 263 ? 2.550 -4.545 -29.017 1.00 41.03 263 ARG A N 1
ATOM 2038 C CA . ARG A 1 263 ? 3.389 -4.372 -30.205 1.00 41.03 263 ARG A CA 1
ATOM 2039 C C . ARG A 1 263 ? 3.700 -2.894 -30.428 1.00 41.03 263 ARG A C 1
ATOM 2041 O O . ARG A 1 263 ? 2.936 -2.175 -31.054 1.00 41.03 263 ARG A O 1
ATOM 2048 N N . LEU A 1 264 ? 4.882 -2.480 -29.973 1.00 47.62 264 LEU A N 1
ATOM 2049 C CA . LEU A 1 264 ? 5.600 -1.323 -30.529 1.00 47.62 264 LEU A CA 1
ATOM 2050 C C . LEU A 1 264 ? 6.258 -1.650 -31.878 1.00 47.62 264 LEU A C 1
ATOM 2052 O O . LEU A 1 264 ? 6.869 -0.785 -32.499 1.00 47.62 264 LEU A O 1
ATOM 2056 N N . ILE A 1 265 ? 6.144 -2.899 -32.337 1.00 44.69 265 ILE A N 1
ATOM 2057 C CA . ILE A 1 265 ? 6.391 -3.234 -33.733 1.00 44.69 265 ILE A CA 1
ATOM 2058 C C . ILE A 1 265 ? 5.227 -2.594 -34.494 1.00 44.69 265 ILE A C 1
ATOM 2060 O O . ILE A 1 265 ? 4.091 -3.013 -34.244 1.00 44.69 265 ILE A O 1
ATOM 2064 N N . PRO A 1 266 ? 5.449 -1.596 -35.374 1.00 44.31 266 PRO A N 1
ATOM 2065 C CA . PRO A 1 266 ? 4.396 -1.190 -36.288 1.00 44.31 266 PRO A CA 1
ATOM 2066 C C . PRO A 1 266 ? 3.934 -2.471 -36.963 1.00 44.31 266 PRO A C 1
ATOM 2068 O O . PRO A 1 266 ? 4.759 -3.200 -37.517 1.00 44.31 266 PRO A O 1
ATOM 2071 N N . ALA A 1 267 ? 2.653 -2.812 -36.817 1.00 43.62 267 ALA A N 1
ATOM 2072 C CA . ALA A 1 267 ? 2.089 -3.887 -37.601 1.00 43.62 267 ALA A CA 1
ATOM 2073 C C . ALA A 1 267 ? 2.412 -3.520 -39.049 1.00 43.62 267 ALA A C 1
ATOM 2075 O O . ALA A 1 267 ? 1.870 -2.552 -39.581 1.00 43.62 267 ALA A O 1
ATOM 2076 N N . ASN A 1 268 ? 3.358 -4.235 -39.658 1.00 46.62 268 ASN A N 1
ATOM 2077 C CA . ASN A 1 268 ? 3.418 -4.335 -41.101 1.00 46.62 268 ASN A CA 1
ATOM 2078 C C . ASN A 1 268 ? 2.157 -5.110 -41.448 1.00 46.62 268 ASN A C 1
ATOM 2080 O O . ASN A 1 268 ? 2.176 -6.332 -41.562 1.00 46.62 268 ASN A O 1
ATOM 2084 N N . ASP A 1 269 ? 1.044 -4.389 -41.439 1.00 43.53 269 ASP A N 1
ATOM 2085 C CA . ASP A 1 269 ? -0.235 -4.860 -41.891 1.00 43.53 269 ASP A CA 1
ATOM 2086 C C . ASP A 1 269 ? -0.027 -5.134 -43.373 1.00 43.53 269 ASP A C 1
ATOM 2088 O O . ASP A 1 269 ? 0.087 -4.215 -44.185 1.00 43.53 269 ASP A O 1
ATOM 2092 N N . THR A 1 270 ? 0.183 -6.405 -43.706 1.00 51.94 270 THR A N 1
ATOM 2093 C CA . THR A 1 270 ? 0.423 -6.847 -45.081 1.00 51.94 270 THR A CA 1
ATOM 2094 C C . THR A 1 270 ? -0.766 -6.534 -45.986 1.00 51.94 270 THR A C 1
ATOM 2096 O O . THR A 1 270 ? -0.601 -6.529 -47.205 1.00 51.94 270 THR A O 1
ATOM 2099 N N . ASP A 1 271 ? -1.919 -6.213 -45.392 1.00 54.00 271 ASP A N 1
ATOM 2100 C CA . ASP A 1 271 ? -3.154 -5.867 -46.084 1.00 54.00 271 ASP A CA 1
ATOM 2101 C C . ASP A 1 271 ? -3.350 -4.348 -46.234 1.00 54.00 271 ASP A C 1
ATOM 2103 O O . ASP A 1 271 ? -4.207 -3.911 -47.009 1.00 54.00 271 ASP A O 1
ATOM 2107 N N . LEU A 1 272 ? -2.533 -3.515 -45.572 1.00 47.94 272 LEU A N 1
ATOM 2108 C CA . LEU A 1 272 ? -2.509 -2.085 -45.865 1.00 47.94 272 LEU A CA 1
ATOM 2109 C C . LEU A 1 272 ? -1.648 -1.843 -47.113 1.00 47.94 272 LEU A C 1
ATOM 2111 O O . LEU A 1 272 ? -0.450 -2.146 -47.111 1.00 47.94 272 LEU A O 1
ATOM 2115 N N . PRO A 1 273 ? -2.211 -1.261 -48.191 1.00 54.72 273 PRO A N 1
ATOM 2116 C CA . PRO A 1 273 ? -1.417 -0.883 -49.348 1.00 54.72 273 PRO A CA 1
ATOM 2117 C C . PRO A 1 273 ? -0.298 0.056 -48.881 1.00 54.72 273 PRO A C 1
ATOM 2119 O O . PRO A 1 273 ? -0.566 0.947 -48.066 1.00 54.72 273 PRO A O 1
ATOM 2122 N N . PRO A 1 274 ? 0.946 -0.119 -49.372 1.00 62.66 274 PRO A N 1
ATOM 2123 C CA . PRO A 1 274 ? 2.075 0.688 -48.932 1.00 62.66 274 PRO A CA 1
ATOM 2124 C C . PRO A 1 274 ? 1.683 2.156 -49.025 1.00 62.66 274 PRO A C 1
ATOM 2126 O O . PRO A 1 274 ? 1.160 2.591 -50.058 1.00 62.66 274 PRO A O 1
ATOM 2129 N N . ALA A 1 275 ? 1.885 2.894 -47.928 1.00 55.28 275 ALA A N 1
ATOM 2130 C CA . ALA A 1 275 ? 1.547 4.305 -47.866 1.00 55.28 275 ALA A CA 1
ATOM 2131 C C . ALA A 1 275 ? 2.103 4.977 -49.124 1.00 55.28 275 ALA A C 1
ATOM 2133 O O . ALA A 1 275 ? 3.313 4.953 -49.368 1.00 55.28 275 ALA A O 1
ATOM 2134 N N . ARG A 1 276 ? 1.207 5.510 -49.968 1.00 52.69 276 ARG A N 1
ATOM 2135 C CA . ARG A 1 276 ? 1.587 6.242 -51.177 1.00 52.69 276 ARG A CA 1
ATOM 2136 C C . ARG A 1 276 ? 2.279 7.514 -50.722 1.00 52.69 276 ARG A C 1
ATOM 2138 O O . ARG A 1 276 ? 1.651 8.560 -50.584 1.00 52.69 276 ARG A O 1
ATOM 2145 N N . HIS A 1 277 ? 3.574 7.417 -50.451 1.00 52.88 277 HIS A N 1
ATOM 2146 C CA . HIS A 1 277 ? 4.395 8.587 -50.247 1.00 52.88 277 HIS A CA 1
ATOM 2147 C C . HIS A 1 277 ? 4.279 9.411 -51.529 1.00 52.88 277 HIS A C 1
ATOM 2149 O O . HIS A 1 277 ? 4.569 8.882 -52.609 1.00 52.88 277 HIS A O 1
ATOM 2155 N N . PRO A 1 278 ? 3.796 10.667 -51.457 1.00 59.78 278 PRO A N 1
ATOM 2156 C CA . PRO A 1 278 ? 3.757 11.515 -52.633 1.00 59.78 278 PRO A CA 1
ATOM 2157 C C . PRO A 1 278 ? 5.173 11.542 -53.193 1.00 59.78 278 PRO A C 1
ATOM 2159 O O . PRO A 1 278 ? 6.118 11.774 -52.433 1.00 59.78 278 PRO A O 1
ATOM 2162 N N . ALA A 1 279 ? 5.316 11.238 -54.488 1.00 60.44 279 ALA A N 1
ATOM 2163 C CA . ALA A 1 279 ? 6.605 11.247 -55.161 1.00 60.44 279 ALA A CA 1
ATOM 2164 C C . ALA A 1 279 ? 7.308 12.549 -54.781 1.00 60.44 279 ALA A C 1
ATOM 2166 O O . ALA A 1 279 ? 6.819 13.638 -55.104 1.00 60.44 279 ALA A O 1
ATOM 2167 N N . GLN A 1 280 ? 8.385 12.444 -53.995 1.00 58.72 280 GLN A N 1
ATOM 2168 C CA . GLN A 1 280 ? 9.109 13.624 -53.559 1.00 58.72 280 GLN A CA 1
ATOM 2169 C C . GLN A 1 280 ? 9.549 14.333 -54.827 1.00 58.72 280 GLN A C 1
ATOM 2171 O O . GLN A 1 280 ? 10.329 13.787 -55.610 1.00 58.72 280 GLN A O 1
ATOM 2176 N N . ARG A 1 281 ? 9.007 15.535 -55.054 1.00 65.88 281 ARG A N 1
ATOM 2177 C CA . ARG A 1 281 ? 9.456 16.367 -56.163 1.00 65.88 281 ARG A CA 1
ATOM 2178 C C . ARG A 1 281 ? 10.971 16.488 -56.022 1.00 65.88 281 ARG A C 1
ATOM 2180 O O . ARG A 1 281 ? 11.423 16.849 -54.929 1.00 65.88 281 ARG A O 1
ATOM 2187 N N . PRO A 1 282 ? 11.752 16.155 -57.064 1.00 66.81 282 PRO A N 1
ATOM 2188 C CA . PRO A 1 282 ? 13.194 16.292 -56.999 1.00 66.81 282 PRO A CA 1
ATOM 2189 C C . PRO A 1 282 ? 13.490 17.732 -56.592 1.00 66.81 282 PRO A C 1
ATOM 2191 O O . PRO A 1 282 ? 13.086 18.674 -57.275 1.00 66.81 282 PRO A O 1
ATOM 2194 N N . ARG A 1 283 ? 14.116 17.911 -55.422 1.00 71.38 283 ARG A N 1
ATOM 2195 C CA . ARG A 1 283 ? 14.547 19.242 -55.005 1.00 71.38 283 ARG A CA 1
ATOM 2196 C C . ARG A 1 283 ? 15.492 19.762 -56.089 1.00 71.38 283 ARG A C 1
ATOM 2198 O O . ARG A 1 283 ? 16.366 18.998 -56.515 1.00 71.38 283 ARG A O 1
ATOM 2205 N N . PRO A 1 284 ? 15.327 21.014 -56.549 1.00 73.12 284 PRO A N 1
ATOM 2206 C CA . PRO A 1 284 ? 16.260 21.604 -57.494 1.00 73.12 284 PRO A CA 1
ATOM 2207 C C . PRO A 1 284 ? 17.667 21.459 -56.918 1.00 73.12 284 PRO A C 1
ATOM 2209 O O . PRO A 1 284 ? 17.910 21.814 -55.761 1.00 73.12 284 PRO A O 1
ATOM 2212 N N . ARG A 1 285 ? 18.568 20.845 -57.695 1.00 70.00 285 ARG A N 1
ATOM 2213 C CA . ARG A 1 285 ? 19.968 20.718 -57.288 1.00 70.00 285 ARG A CA 1
ATOM 2214 C C . ARG A 1 285 ? 20.482 22.138 -57.035 1.00 70.00 285 ARG A C 1
ATOM 2216 O O . ARG A 1 285 ? 20.273 22.988 -57.903 1.00 70.00 285 ARG A O 1
ATOM 2223 N N . PRO A 1 286 ? 21.114 22.422 -55.883 1.00 67.06 286 PRO A N 1
ATOM 2224 C CA . PRO A 1 286 ? 21.801 23.692 -55.715 1.00 67.06 286 PRO A CA 1
ATOM 2225 C C . PRO A 1 286 ? 22.786 23.833 -56.876 1.00 67.06 286 PRO A C 1
ATOM 2227 O O . PRO A 1 286 ? 23.471 22.862 -57.212 1.00 67.06 286 PRO A O 1
ATOM 2230 N N . ALA A 1 287 ? 22.798 24.998 -57.527 1.00 70.38 287 ALA A N 1
ATOM 2231 C CA . ALA A 1 287 ? 23.733 25.273 -58.606 1.00 70.38 287 ALA A CA 1
ATOM 2232 C C . ALA A 1 287 ? 25.143 25.002 -58.072 1.00 70.38 287 ALA A C 1
ATOM 2234 O O . ALA A 1 287 ? 25.608 25.674 -57.151 1.00 70.38 287 ALA A O 1
ATOM 2235 N N . SER A 1 288 ? 25.790 23.954 -58.583 1.00 66.94 288 SER A N 1
ATOM 2236 C CA . SER A 1 288 ? 27.181 23.677 -58.255 1.00 66.94 288 SER A CA 1
ATOM 2237 C C . SER A 1 288 ? 27.985 24.916 -58.619 1.00 66.94 288 SER A C 1
ATOM 2239 O O . SER A 1 288 ? 27.842 25.405 -59.742 1.00 66.94 288 SER A O 1
ATOM 2241 N N . ALA A 1 289 ? 28.801 25.424 -57.691 1.00 66.62 289 ALA A N 1
ATOM 2242 C CA . ALA A 1 289 ? 29.715 26.520 -57.983 1.00 66.62 289 ALA A CA 1
ATOM 2243 C C . ALA A 1 289 ? 30.483 26.174 -59.264 1.00 66.62 289 ALA A C 1
ATOM 2245 O O . ALA A 1 289 ? 31.113 25.114 -59.337 1.00 66.62 289 ALA A O 1
ATOM 2246 N N . VAL A 1 290 ? 30.347 27.022 -60.286 1.00 67.00 290 VAL A N 1
ATOM 2247 C CA . VAL A 1 290 ? 31.032 26.863 -61.568 1.00 67.00 290 VAL A CA 1
ATOM 2248 C C . VAL A 1 290 ? 32.520 26.795 -61.253 1.00 67.00 290 VAL A C 1
ATOM 2250 O O . VAL A 1 290 ? 33.122 27.786 -60.846 1.00 67.00 290 VAL A O 1
ATOM 2253 N N . ARG A 1 291 ? 33.106 25.599 -61.355 1.00 59.94 291 ARG A N 1
ATOM 2254 C CA . ARG A 1 291 ? 34.549 25.440 -61.207 1.00 59.94 291 ARG A CA 1
ATOM 2255 C C . ARG A 1 291 ? 35.168 26.068 -62.444 1.00 59.94 291 ARG A C 1
ATOM 2257 O O . ARG A 1 291 ? 35.053 25.513 -63.532 1.00 59.94 291 ARG A O 1
ATOM 2264 N N . HIS A 1 292 ? 35.774 27.237 -62.274 1.00 65.75 292 HIS A N 1
ATOM 2265 C CA . HIS A 1 292 ? 36.620 27.822 -63.298 1.00 65.75 292 HIS A CA 1
ATOM 2266 C C . HIS A 1 292 ? 37.817 26.884 -63.461 1.00 65.75 292 HIS A C 1
ATOM 2268 O O . HIS A 1 292 ? 38.635 26.743 -62.553 1.00 65.75 292 HIS A O 1
ATOM 2274 N N . ILE A 1 293 ? 37.851 26.152 -64.571 1.00 61.75 293 ILE A N 1
ATOM 2275 C CA . ILE A 1 293 ? 38.995 25.319 -64.916 1.00 61.75 293 ILE A CA 1
ATOM 2276 C C . ILE A 1 293 ? 40.027 26.271 -65.505 1.00 61.75 293 ILE A C 1
ATOM 2278 O O . ILE A 1 293 ? 39.820 26.801 -66.593 1.00 61.75 293 ILE A O 1
ATOM 2282 N N . ASP A 1 294 ? 41.098 26.534 -64.762 1.00 70.12 294 ASP A N 1
ATOM 2283 C CA . ASP A 1 294 ? 42.224 27.302 -65.278 1.00 70.12 294 ASP A CA 1
ATOM 2284 C C . ASP A 1 294 ? 43.021 26.405 -66.248 1.00 70.12 294 ASP A C 1
ATOM 2286 O O . ASP A 1 294 ? 43.528 25.356 -65.821 1.00 70.12 294 ASP A O 1
ATOM 2290 N N . PRO A 1 295 ? 43.115 26.750 -67.547 1.00 67.81 295 PRO A N 1
ATOM 2291 C CA . PRO A 1 295 ? 43.837 25.950 -68.533 1.00 67.81 295 PRO A CA 1
ATOM 2292 C C . PRO A 1 295 ? 45.336 25.815 -68.223 1.00 67.81 295 PRO A C 1
ATOM 2294 O O . PRO A 1 295 ? 45.958 24.874 -68.710 1.00 67.81 295 PRO A O 1
ATOM 2297 N N . ALA A 1 296 ? 45.912 26.664 -67.362 1.00 71.50 296 ALA A N 1
ATOM 2298 C CA . ALA A 1 296 ? 47.289 26.499 -66.891 1.00 71.50 296 ALA A CA 1
ATOM 2299 C C . ALA A 1 296 ? 47.493 25.239 -66.023 1.00 71.50 296 ALA A C 1
ATOM 2301 O O . ALA A 1 296 ? 48.617 24.768 -65.862 1.00 71.50 296 ALA A O 1
ATOM 2302 N N . THR A 1 297 ? 46.413 24.667 -65.479 1.00 72.06 297 THR A N 1
ATOM 2303 C CA . THR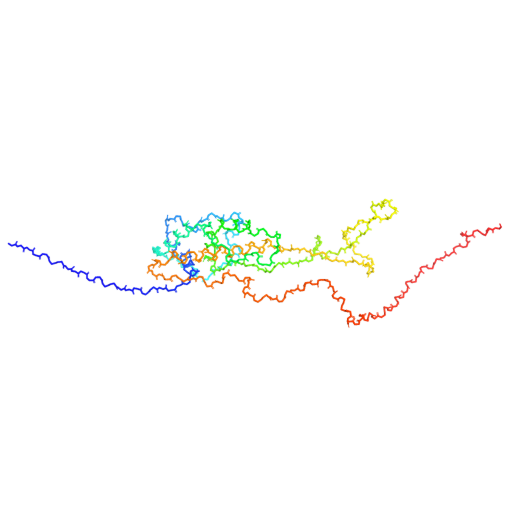 A 1 297 ? 46.474 23.503 -64.575 1.00 72.06 297 THR A CA 1
ATOM 2304 C C . THR A 1 297 ? 46.659 22.171 -65.312 1.00 72.06 297 THR A C 1
ATOM 2306 O O . THR A 1 297 ? 46.909 21.153 -64.671 1.00 72.06 297 THR A O 1
ATOM 2309 N N . TYR A 1 298 ? 46.548 22.155 -66.644 1.00 70.62 298 TYR A N 1
ATOM 2310 C CA . TYR A 1 298 ? 46.684 20.944 -67.455 1.00 70.62 298 TYR A CA 1
ATOM 2311 C C . TYR A 1 298 ? 47.786 21.138 -68.500 1.00 70.62 298 TYR A C 1
ATOM 2313 O O . TYR A 1 298 ? 47.491 21.534 -69.629 1.00 70.62 298 TYR A O 1
ATOM 2321 N N . PRO A 1 299 ? 49.063 20.879 -68.159 1.00 65.25 299 PRO A N 1
ATOM 2322 C CA . PRO A 1 299 ? 50.107 20.827 -69.168 1.00 65.25 299 PRO A CA 1
ATOM 2323 C C . PRO A 1 299 ? 49.779 19.692 -70.142 1.00 65.25 299 PRO A C 1
ATOM 2325 O O . PRO A 1 299 ? 49.636 18.534 -69.747 1.00 65.25 299 PRO A O 1
ATOM 2328 N N . LEU A 1 300 ? 49.620 20.046 -71.417 1.00 66.94 300 LEU A N 1
ATOM 2329 C CA . LEU A 1 300 ? 49.519 19.083 -72.505 1.00 66.94 300 LEU A CA 1
ATOM 2330 C C . LEU A 1 300 ? 50.814 18.270 -72.512 1.00 66.94 300 LEU A C 1
ATOM 2332 O O . LEU A 1 300 ? 51.886 18.800 -72.797 1.00 66.94 300 LEU A O 1
ATOM 2336 N N . VAL A 1 301 ? 50.713 16.997 -72.139 1.00 66.25 301 VAL A N 1
ATOM 2337 C CA . VAL A 1 301 ? 51.801 16.040 -72.320 1.00 66.25 301 VAL A CA 1
ATOM 2338 C C . VAL A 1 301 ? 51.944 15.839 -73.829 1.00 66.25 301 VAL A C 1
ATOM 2340 O O . VAL A 1 301 ? 50.995 15.390 -74.473 1.00 66.25 301 VAL A O 1
ATOM 2343 N N . ALA A 1 302 ? 53.083 16.266 -74.374 1.00 64.75 302 ALA A N 1
ATOM 2344 C CA . ALA A 1 302 ? 53.476 16.055 -75.766 1.00 64.75 302 ALA A CA 1
ATOM 2345 C C . ALA A 1 302 ? 54.085 14.663 -75.960 1.00 64.75 302 ALA A C 1
ATOM 2347 O O . ALA A 1 302 ? 54.756 14.183 -75.014 1.00 64.75 302 ALA A O 1
#

Secondary structure (DSSP, 8-state):
----------------PPPEEEEHHHHHHIIIIIIGGG-SSS--GGG-PPPTTS-HHHHTTSSS----SS--TT-----SPPPHHHHHHHHHHHT--GGG---GGG-TTTTS-TT--HHHHHHHHHTTHHHHHHHHHHHTS------S-EEEEPBPTTSSBPEEEEEEEEEEE-TTSPEEEEEEEEE---SS-TT-TTEEE-EEEEE-HHHHHHHHHHHHHHHHHHHHHHHHTTT-SSEEEEPPSS-S-HHHHS--PPPS-S--S----TTSPPP-----PPPPPP--------GGGS----